Protein AF-A0A518EY88-F1 (afdb_monomer)

Organism: NCBI:txid2528018

InterPro domains:
  IPR005545 YCII-related [PF03795] (105-172)
  IPR011008 Dimeric alpha-beta barrel [SSF54909] (107-178)

Sequence (286 aa):
MTEVTQGPRFSGDVCRRGRWLAPPANADFLISDDPIDTPMFKPTLFQALPMSLGLGLLSVACSSTSSTVNTSAPVSAYDMAVQSGEAYTLTVLRAGDSMSLPKGAELSELTHAHQNFLESMFDESFLLTSGPLVAPRSETNLRGLFFMDAADPSAAQARTCEDPATKSGIFQMESMPFATRFDLRALPPIERGFRMQRGSDDVVARPYVIAMIPTSVAANVIFEQLGETAIFYGDVLGGSFKDQSICVLDCTTIGDAQAALAGVTSMVEEFTFHPWVSTTSVAELN

Foldseek 3Di:
DDDDDDDDDDPPDPDDDDPDDADPPDPCQQPPPPDDPDPDDDDDDDDDDDDDDDDDDDDDDDDDPDDPDPPDDPQDPLNVLVVVVQKWKKKWKFFFPPPDDDDDPVNVVLSVQQVVLQVVCLVVLQWLKKWFWGPPAPDPGTTMMTIGSDSDQVVVVVSVCVRSCNVSRRMDMGMFMKGWPFPSSQRSVLQVVVCVVVVHPDFRKDKKKKKKAFADPVVVVLLVVLPLQFLTKTATCDDPQHRMIITIGPDRDPVRVLVSSVVRDPVSVRIDMTIIMIGPSSSVSD

Radius of gyration: 24.02 Å; Cα contacts (8 Å, |Δi|>4): 428; chains: 1; bounding box: 72×55×77 Å

pLDDT: mean 80.03, std 23.86, range [25.73, 98.31]

Secondary structure (DSSP, 8-state):
-----PPP-----S-----PPPPP--GGGGG---------PPPP-PPPPP---------------------PPPPPHHHHHHHHT-EEEEEEEEE---SS---THHHHHHHHHHHHHHHHHHHTTSEEEEEEBPSS-SSTTEEEEEEES-SSHHHHHHHHTT-HHHHTTSEEEEEEEEE-SS-GGGHHHHHHHHHHHHTS----EEEEEEEEEE--HHHHHHHHHTGGGEEEEEEE-SGGGTTEEEEEES-SSHHHHHHHHHTT-S-GGG-EEEEEEEEGGGGGG-

Structure (mmCIF, N/CA/C/O backbone):
data_AF-A0A518EY88-F1
#
_entry.id   AF-A0A518EY88-F1
#
loop_
_atom_site.group_PDB
_atom_site.id
_atom_site.type_symbol
_atom_site.label_atom_id
_atom_site.label_alt_id
_atom_site.label_comp_id
_atom_site.label_asym_id
_atom_site.label_entity_id
_atom_site.label_seq_id
_atom_site.pdbx_PDB_ins_code
_atom_site.Cartn_x
_atom_site.Cartn_y
_atom_site.Cartn_z
_atom_site.occupancy
_atom_site.B_iso_or_equiv
_atom_site.auth_seq_id
_atom_site.auth_comp_id
_atom_site.auth_asym_id
_atom_site.auth_atom_id
_atom_site.pdbx_PDB_model_num
ATOM 1 N N . MET A 1 1 ? -47.776 -25.984 -17.715 1.00 48.81 1 MET A N 1
ATOM 2 C CA . MET A 1 1 ? -47.775 -25.372 -16.373 1.00 48.81 1 MET A CA 1
ATOM 3 C C . MET A 1 1 ? -46.429 -25.678 -15.754 1.00 48.81 1 MET A C 1
ATOM 5 O O . MET A 1 1 ? -46.239 -26.770 -15.240 1.00 48.81 1 MET A O 1
ATOM 9 N N . THR A 1 2 ? -45.486 -24.756 -15.904 1.00 39.19 2 THR A N 1
ATOM 10 C CA . THR A 1 2 ? -44.187 -24.797 -15.230 1.00 39.19 2 THR A CA 1
ATOM 11 C C . THR A 1 2 ? -43.787 -23.345 -15.036 1.00 39.19 2 THR A C 1
ATOM 13 O O . THR A 1 2 ? -43.597 -22.606 -16.000 1.00 39.19 2 THR A O 1
ATOM 16 N N . GLU A 1 3 ? -43.833 -22.929 -13.781 1.00 43.03 3 GLU A N 1
ATOM 17 C CA . GLU A 1 3 ? -43.660 -21.564 -13.308 1.00 43.03 3 GLU A CA 1
ATOM 18 C C . GLU A 1 3 ? -42.160 -21.327 -13.105 1.00 43.03 3 GLU A C 1
ATOM 20 O O . GLU A 1 3 ? -41.512 -22.049 -12.350 1.00 43.03 3 GLU A O 1
ATOM 25 N N . VAL A 1 4 ? -41.588 -20.376 -13.847 1.00 44.78 4 VAL A N 1
ATOM 26 C CA . VAL A 1 4 ? -40.188 -19.959 -13.700 1.00 44.78 4 VAL A CA 1
ATOM 27 C C . VAL A 1 4 ? -40.177 -18.729 -12.803 1.00 44.78 4 VAL A C 1
ATOM 29 O O . VAL A 1 4 ? -40.606 -17.647 -13.204 1.00 44.78 4 VAL A O 1
ATOM 32 N N . THR A 1 5 ? -39.703 -18.910 -11.577 1.00 42.84 5 THR A N 1
ATOM 33 C CA . THR A 1 5 ? -39.482 -17.861 -10.583 1.00 42.84 5 THR A CA 1
ATOM 34 C C . THR A 1 5 ? -38.354 -16.932 -11.038 1.00 42.84 5 THR A C 1
ATOM 36 O O . THR A 1 5 ? -37.199 -17.335 -11.162 1.00 42.84 5 THR A O 1
ATOM 39 N N . GLN A 1 6 ? -38.691 -15.666 -11.298 1.00 38.91 6 GLN A N 1
ATOM 40 C CA . GLN A 1 6 ? -37.717 -14.595 -11.508 1.00 38.91 6 GLN A CA 1
ATOM 41 C C . GLN A 1 6 ? -37.142 -14.161 -10.153 1.00 38.91 6 GLN A C 1
ATOM 43 O O . GLN A 1 6 ? -37.881 -13.716 -9.276 1.00 38.91 6 GLN A O 1
ATOM 48 N N . GLY A 1 7 ? -35.826 -14.308 -9.991 1.00 36.44 7 GLY A N 1
ATOM 49 C CA . GLY A 1 7 ? -35.071 -13.780 -8.853 1.00 36.44 7 GLY A CA 1
ATOM 50 C C . GLY A 1 7 ? -34.946 -12.247 -8.875 1.00 36.44 7 GLY A C 1
ATOM 51 O O . GLY A 1 7 ? -35.269 -11.608 -9.884 1.00 36.44 7 GLY A O 1
ATOM 52 N N . PRO A 1 8 ? -34.498 -11.641 -7.761 1.00 33.44 8 PRO A N 1
ATOM 53 C CA . PRO A 1 8 ? -34.541 -10.198 -7.564 1.00 33.44 8 PRO A CA 1
ATOM 54 C C . PRO A 1 8 ? -33.575 -9.464 -8.499 1.00 33.44 8 PRO A C 1
ATOM 56 O O . PRO A 1 8 ? -32.403 -9.815 -8.630 1.00 33.44 8 PRO A O 1
ATOM 59 N N . ARG A 1 9 ? -34.085 -8.407 -9.139 1.00 32.34 9 ARG A N 1
ATOM 60 C CA . ARG A 1 9 ? -33.290 -7.437 -9.894 1.00 32.34 9 ARG A CA 1
ATOM 61 C C . ARG A 1 9 ? -32.595 -6.504 -8.905 1.00 32.34 9 ARG A C 1
ATOM 63 O O . ARG A 1 9 ? -33.264 -5.700 -8.260 1.00 32.34 9 ARG A O 1
ATOM 70 N N . PHE A 1 10 ? -31.272 -6.588 -8.816 1.00 28.00 10 PHE A N 1
ATOM 71 C CA . PHE A 1 10 ? -30.464 -5.549 -8.185 1.00 28.00 10 PHE A CA 1
ATOM 72 C C . PHE A 1 10 ? -30.469 -4.304 -9.081 1.00 28.00 10 PHE A C 1
ATOM 74 O O . PHE A 1 10 ? -30.013 -4.337 -10.223 1.00 28.00 10 PHE A O 1
ATOM 81 N N . SER A 1 11 ? -31.045 -3.218 -8.569 1.00 30.98 11 SER A N 1
ATOM 82 C CA . SER A 1 11 ? -31.040 -1.895 -9.192 1.00 30.98 11 SER A CA 1
ATOM 83 C C . SER A 1 11 ? -29.785 -1.145 -8.743 1.00 30.98 11 SER A C 1
ATOM 85 O O . SER A 1 11 ? -29.837 -0.363 -7.798 1.00 30.98 11 SER A O 1
ATOM 87 N N . GLY A 1 12 ? -28.651 -1.420 -9.387 1.00 30.92 12 GLY A N 1
ATOM 88 C CA . GLY A 1 12 ? -27.412 -0.659 -9.205 1.00 30.92 12 GLY A CA 1
ATOM 89 C C . GLY A 1 12 ? -27.415 0.582 -10.092 1.00 30.92 12 GLY A C 1
ATOM 90 O O . GLY A 1 12 ? -26.991 0.511 -11.241 1.00 30.92 12 GLY A O 1
ATOM 91 N N . ASP A 1 13 ? -27.916 1.700 -9.567 1.00 32.41 13 ASP A N 1
ATOM 92 C CA . ASP A 1 13 ? -27.999 2.980 -10.282 1.00 32.41 13 ASP A CA 1
ATOM 93 C C . ASP A 1 13 ? -27.582 4.154 -9.373 1.00 32.41 13 ASP A C 1
ATOM 95 O O . ASP A 1 13 ? -28.317 5.118 -9.211 1.00 32.41 13 ASP A O 1
ATOM 99 N N . VAL A 1 14 ? -26.389 4.096 -8.763 1.00 32.38 14 VAL A N 1
ATOM 100 C CA . VAL A 1 14 ? -25.721 5.282 -8.178 1.00 32.38 14 VAL A CA 1
ATOM 101 C C . VAL A 1 14 ? -24.196 5.139 -8.274 1.00 32.38 14 VAL A C 1
ATOM 103 O O . VAL A 1 14 ? -23.530 4.922 -7.279 1.00 32.38 14 VAL A O 1
ATOM 106 N N . CYS A 1 15 ? -23.635 5.201 -9.484 1.00 30.86 15 CYS A N 1
ATOM 107 C CA . CYS A 1 15 ? -22.294 5.757 -9.748 1.00 30.86 15 CYS A CA 1
ATOM 108 C C . CYS A 1 15 ? -21.973 5.600 -11.236 1.00 30.86 15 CYS A C 1
ATOM 110 O O . CYS A 1 15 ? -21.529 4.551 -11.701 1.00 30.86 15 CYS A O 1
ATOM 112 N N . ARG A 1 16 ? -22.227 6.640 -12.037 1.00 33.81 16 ARG A N 1
ATOM 113 C CA . ARG A 1 16 ? -21.822 6.645 -13.445 1.00 33.81 16 ARG A CA 1
ATOM 114 C C . ARG A 1 16 ? -21.247 7.994 -13.864 1.00 33.81 16 ARG A C 1
ATOM 116 O O . ARG A 1 16 ? -21.958 8.991 -13.904 1.00 33.81 16 ARG A O 1
ATOM 123 N N . ARG A 1 17 ? -20.014 7.890 -14.380 1.00 31.19 17 ARG A N 1
ATOM 124 C CA . ARG A 1 17 ? -19.348 8.728 -15.399 1.00 31.19 17 ARG A CA 1
ATOM 125 C C . ARG A 1 17 ? -18.526 9.924 -14.908 1.00 31.19 17 ARG A C 1
ATOM 127 O O . ARG A 1 17 ? -18.748 11.050 -15.339 1.00 31.19 17 ARG A O 1
ATOM 134 N N . GLY A 1 18 ? -17.448 9.630 -14.184 1.00 25.92 18 GLY A N 1
ATOM 135 C CA . GLY A 1 18 ? -16.171 10.298 -14.448 1.00 25.92 18 GLY A CA 1
ATOM 136 C C . GLY A 1 18 ? -15.536 9.680 -15.699 1.00 25.92 18 GLY A C 1
ATOM 137 O O . GLY A 1 18 ? -15.443 8.460 -15.814 1.00 25.92 18 GLY A O 1
ATOM 138 N N . ARG A 1 19 ? -15.178 10.497 -16.690 1.00 25.81 19 ARG A N 1
ATOM 139 C CA . ARG A 1 19 ? -14.432 10.054 -17.874 1.00 25.81 19 ARG A CA 1
ATOM 140 C C . ARG A 1 19 ? -12.976 9.870 -17.436 1.00 25.81 19 ARG A C 1
ATOM 142 O O . ARG A 1 19 ? -12.282 10.859 -17.243 1.00 25.81 19 ARG A O 1
ATOM 149 N N . TRP A 1 20 ? -12.555 8.625 -17.238 1.00 32.78 20 TRP A N 1
ATOM 150 C CA . TRP A 1 20 ? -11.191 8.283 -16.839 1.00 32.78 20 TRP A CA 1
ATOM 151 C C . TRP A 1 20 ? -10.204 8.676 -17.943 1.00 32.78 20 TRP A C 1
ATOM 153 O O . TRP A 1 20 ? -10.313 8.210 -19.079 1.00 32.78 20 TRP A O 1
ATOM 163 N N . LEU A 1 21 ? -9.269 9.567 -17.618 1.00 26.11 21 LEU A N 1
ATOM 164 C CA . LEU A 1 21 ? -8.059 9.752 -18.409 1.00 26.11 21 LEU A CA 1
ATOM 165 C C . LEU A 1 21 ? -7.129 8.599 -18.042 1.00 26.11 21 LEU A C 1
ATOM 167 O O . LEU A 1 21 ? -6.860 8.387 -16.861 1.00 26.11 21 LEU A O 1
ATOM 171 N N . ALA A 1 22 ? -6.681 7.839 -19.041 1.00 27.08 22 ALA A N 1
ATOM 172 C CA . ALA A 1 22 ? -5.632 6.853 -18.830 1.00 27.08 22 ALA A CA 1
ATOM 173 C C . ALA A 1 22 ? -4.419 7.568 -18.203 1.00 27.08 22 ALA A C 1
ATOM 175 O O . ALA A 1 22 ? -4.050 8.643 -18.695 1.00 27.08 22 ALA A O 1
ATOM 176 N N . PRO A 1 23 ? -3.816 7.033 -17.128 1.00 34.44 23 PRO A N 1
ATOM 177 C CA . PRO A 1 23 ? -2.557 7.572 -16.640 1.00 34.44 23 PRO A CA 1
ATOM 178 C C . PRO A 1 23 ? -1.517 7.502 -17.773 1.00 34.44 23 PRO A C 1
ATOM 180 O O . PRO A 1 23 ? -1.557 6.571 -18.583 1.00 34.44 23 PRO A O 1
ATOM 183 N N . PRO A 1 24 ? -0.620 8.495 -17.893 1.00 32.66 24 PRO A N 1
ATOM 184 C CA . PRO A 1 24 ? 0.422 8.465 -18.912 1.00 32.66 24 PRO A CA 1
ATOM 185 C C . PRO A 1 24 ? 1.276 7.205 -18.729 1.00 32.66 24 PRO A C 1
ATOM 187 O O . PRO A 1 24 ? 1.684 6.885 -17.616 1.00 32.66 24 PRO A O 1
ATOM 190 N N . ALA A 1 25 ? 1.542 6.497 -19.826 1.00 36.22 25 ALA A N 1
ATOM 191 C CA . ALA A 1 25 ? 2.231 5.204 -19.871 1.00 36.22 25 ALA A CA 1
ATOM 192 C C . ALA A 1 25 ? 3.746 5.275 -19.561 1.00 36.22 25 ALA A C 1
ATOM 194 O O . ALA A 1 25 ? 4.521 4.459 -20.052 1.00 36.22 25 ALA A O 1
ATOM 195 N N . ASN A 1 26 ? 4.194 6.260 -18.778 1.00 37.88 26 ASN A N 1
ATOM 196 C CA . ASN A 1 26 ? 5.606 6.593 -18.646 1.00 37.88 26 ASN A CA 1
ATOM 197 C C . ASN A 1 26 ? 6.112 6.279 -17.231 1.00 37.88 26 ASN A C 1
ATOM 199 O O . ASN A 1 26 ? 5.561 6.750 -16.236 1.00 37.88 26 ASN A O 1
ATOM 203 N N . ALA A 1 27 ? 7.221 5.542 -17.171 1.00 39.53 27 ALA A N 1
ATOM 204 C CA . ALA A 1 27 ? 8.009 5.198 -15.984 1.00 39.53 27 ALA A CA 1
ATOM 205 C C . ALA A 1 27 ? 8.530 6.399 -15.157 1.00 39.53 27 ALA A C 1
ATOM 207 O O . ALA A 1 27 ? 9.086 6.202 -14.076 1.00 39.53 27 ALA A O 1
ATOM 208 N N . ASP A 1 28 ? 8.319 7.635 -15.620 1.00 44.44 28 ASP A N 1
ATOM 209 C CA . ASP A 1 28 ? 8.766 8.877 -14.969 1.00 44.44 28 ASP A CA 1
ATOM 210 C C . ASP A 1 28 ? 8.173 9.074 -13.562 1.00 44.44 28 ASP A C 1
ATOM 212 O O . ASP A 1 28 ? 8.666 9.880 -12.774 1.00 44.44 28 ASP A O 1
ATOM 216 N N . PHE A 1 29 ? 7.133 8.314 -13.207 1.00 50.59 29 PHE A N 1
ATOM 217 C CA . PHE A 1 29 ? 6.450 8.450 -11.926 1.00 50.59 29 PHE A CA 1
ATOM 218 C C . PHE A 1 29 ? 7.308 8.034 -10.717 1.00 50.59 29 PHE A C 1
ATOM 220 O O . PHE A 1 29 ? 7.189 8.607 -9.633 1.00 50.59 29 PHE A O 1
ATOM 227 N N . LEU A 1 30 ? 8.199 7.052 -10.885 1.00 52.25 30 LE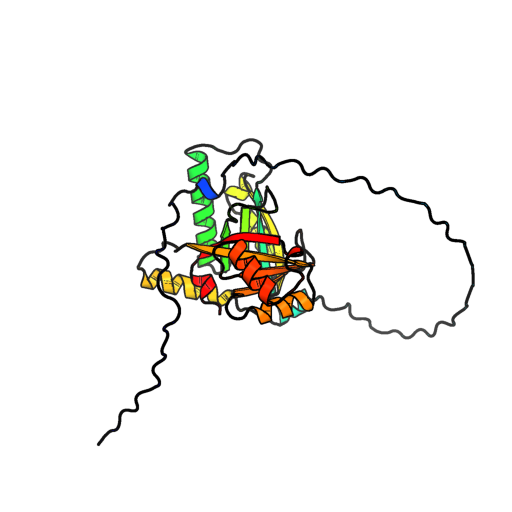U A N 1
ATOM 228 C CA . LEU A 1 30 ? 8.992 6.519 -9.770 1.00 52.25 30 LEU A CA 1
ATOM 229 C C . LEU A 1 30 ? 10.162 7.436 -9.375 1.00 52.25 30 LEU A C 1
ATOM 231 O O . LEU A 1 30 ? 10.651 7.358 -8.246 1.00 52.25 30 LEU A O 1
ATOM 235 N N . ILE A 1 31 ? 10.603 8.311 -10.286 1.00 52.84 31 ILE A N 1
ATOM 236 C CA . ILE A 1 31 ? 11.840 9.100 -10.166 1.00 52.84 31 ILE A CA 1
ATOM 237 C C . ILE A 1 31 ? 11.600 10.528 -10.688 1.00 52.84 31 ILE A C 1
ATOM 239 O O . ILE A 1 31 ? 12.405 11.090 -11.423 1.00 52.84 31 ILE A O 1
ATOM 243 N N . SER A 1 32 ? 10.459 11.130 -10.341 1.00 49.00 32 SER A N 1
ATOM 244 C CA . SER A 1 32 ? 10.283 12.572 -10.537 1.00 49.00 32 SER A CA 1
ATOM 245 C C . SER A 1 32 ? 11.054 13.329 -9.448 1.00 49.00 32 SER A C 1
ATOM 247 O O . SER A 1 32 ? 10.686 13.279 -8.267 1.00 49.00 32 SER A O 1
ATOM 249 N N . ASP A 1 33 ? 12.122 14.021 -9.856 1.00 46.81 33 ASP A N 1
ATOM 250 C CA . ASP A 1 33 ? 12.875 15.011 -9.073 1.00 46.81 33 ASP A CA 1
ATOM 251 C C . ASP A 1 33 ? 12.138 16.365 -9.056 1.00 46.81 33 ASP A C 1
ATOM 253 O O . ASP A 1 33 ? 12.729 17.394 -9.382 1.00 46.81 33 ASP A O 1
ATOM 257 N N . ASP A 1 34 ? 10.841 16.407 -8.735 1.00 45.44 34 ASP A N 1
ATOM 258 C CA . ASP A 1 34 ? 10.146 17.697 -8.656 1.00 45.44 34 ASP A CA 1
ATOM 259 C C . ASP A 1 34 ? 10.788 18.568 -7.554 1.00 45.44 34 ASP A C 1
ATOM 261 O O . ASP A 1 34 ? 10.739 18.200 -6.371 1.00 45.44 34 ASP A O 1
ATOM 265 N N . PRO A 1 35 ? 11.395 19.726 -7.892 1.00 37.47 35 PRO A N 1
ATOM 266 C CA . PRO A 1 35 ? 11.929 20.639 -6.897 1.00 37.47 35 PRO A CA 1
ATOM 267 C C . PRO A 1 35 ? 10.751 21.331 -6.207 1.00 37.47 35 PRO A C 1
ATOM 269 O O . PRO A 1 35 ? 10.073 22.179 -6.786 1.00 37.47 35 PRO A O 1
ATOM 272 N N . ILE A 1 36 ? 10.481 20.952 -4.961 1.00 38.34 36 ILE A N 1
ATOM 273 C CA . ILE A 1 36 ? 9.415 21.563 -4.168 1.00 38.34 36 ILE A CA 1
ATOM 274 C C . ILE A 1 36 ? 9.914 22.900 -3.602 1.00 38.34 36 ILE A C 1
ATOM 276 O O . ILE A 1 36 ? 10.649 22.945 -2.615 1.00 38.34 36 ILE A O 1
ATOM 280 N N . ASP A 1 37 ? 9.462 23.997 -4.207 1.00 30.66 37 ASP A N 1
ATOM 281 C CA . ASP A 1 37 ? 9.441 25.329 -3.597 1.00 30.66 37 ASP A CA 1
ATOM 282 C C . ASP A 1 37 ? 8.336 25.360 -2.519 1.00 30.66 37 ASP A C 1
ATOM 284 O O . ASP A 1 37 ? 7.186 25.718 -2.775 1.00 30.66 37 ASP A O 1
ATOM 288 N N . THR A 1 38 ? 8.657 24.943 -1.290 1.00 31.28 38 THR A N 1
ATOM 289 C CA . THR A 1 38 ? 7.768 25.136 -0.126 1.00 31.28 38 THR A CA 1
ATOM 290 C C . THR A 1 38 ? 8.182 26.360 0.692 1.00 31.28 38 THR A C 1
ATOM 292 O O . THR A 1 38 ? 9.347 26.460 1.090 1.00 31.28 38 THR A O 1
ATOM 295 N N . PRO A 1 39 ? 7.252 27.281 1.019 1.00 27.59 39 PRO A N 1
ATOM 296 C CA . PRO A 1 39 ? 7.539 28.410 1.891 1.00 27.59 39 PRO A CA 1
ATOM 297 C C . PRO A 1 39 ? 7.836 27.936 3.320 1.00 27.59 39 PRO A C 1
ATOM 299 O O . PRO A 1 39 ? 7.036 27.281 3.984 1.00 27.59 39 PRO A O 1
ATOM 302 N N . MET A 1 40 ? 9.024 28.314 3.777 1.00 29.38 40 MET A N 1
ATOM 303 C CA . MET A 1 40 ? 9.617 28.062 5.086 1.00 29.38 40 MET A CA 1
ATOM 304 C C . MET A 1 40 ? 8.720 28.577 6.232 1.00 29.38 40 MET A C 1
ATOM 306 O O . MET A 1 40 ? 8.691 29.774 6.527 1.00 29.38 40 MET A O 1
ATOM 310 N N . PHE A 1 41 ? 8.003 27.674 6.904 1.00 27.00 41 PHE A N 1
ATOM 311 C CA . PHE A 1 41 ? 7.317 27.959 8.167 1.00 27.00 41 PHE A CA 1
ATOM 312 C C . PHE A 1 41 ? 8.356 28.043 9.298 1.00 27.00 41 PHE A C 1
ATOM 314 O O . PHE A 1 41 ? 9.073 27.084 9.578 1.00 27.00 41 PHE A O 1
ATOM 321 N N . LYS A 1 42 ? 8.471 29.213 9.937 1.00 25.73 42 LYS A N 1
ATOM 322 C CA . LYS A 1 42 ? 9.357 29.437 11.091 1.00 25.73 42 LYS A CA 1
ATOM 323 C C . LYS A 1 42 ? 8.697 28.906 12.371 1.00 25.73 42 LYS A C 1
ATOM 325 O O . LYS A 1 42 ? 7.590 29.351 12.672 1.00 25.73 42 LYS A O 1
ATOM 330 N N . PRO A 1 43 ? 9.355 28.044 13.164 1.00 28.69 43 PRO A N 1
ATOM 331 C CA . PRO A 1 43 ? 8.842 27.657 14.470 1.00 28.69 43 PRO A CA 1
ATOM 332 C C . PRO A 1 43 ? 9.094 28.761 15.506 1.00 28.69 43 PRO A C 1
ATOM 334 O O . PRO A 1 43 ? 10.207 29.271 15.662 1.00 28.69 43 PRO A O 1
ATOM 337 N N . THR A 1 44 ? 8.031 29.129 16.216 1.00 30.12 44 THR A N 1
ATOM 338 C CA . THR A 1 44 ? 8.045 30.074 17.334 1.00 30.12 44 THR A CA 1
ATOM 339 C C . THR A 1 44 ? 8.652 29.408 18.571 1.00 30.12 44 THR A C 1
ATOM 341 O O . THR A 1 44 ? 8.237 28.328 18.986 1.00 30.12 44 THR A O 1
ATOM 344 N N . LEU A 1 45 ? 9.646 30.074 19.155 1.00 31.09 45 LEU A N 1
ATOM 345 C CA . LEU A 1 45 ? 10.411 29.661 20.330 1.00 31.09 45 LEU A CA 1
ATOM 346 C C . LEU A 1 45 ? 9.519 29.670 21.593 1.00 31.09 45 LEU A C 1
ATOM 348 O O . LEU A 1 45 ? 9.109 30.742 22.037 1.00 31.09 45 LEU A O 1
ATOM 352 N N . PHE A 1 46 ? 9.237 28.511 22.195 1.00 31.73 46 PHE A N 1
ATOM 353 C CA . PHE A 1 46 ? 8.625 28.432 23.530 1.00 31.73 46 PHE A CA 1
ATOM 354 C C . PHE A 1 46 ? 9.714 28.370 24.612 1.00 31.73 46 PHE A C 1
ATOM 356 O O . PHE A 1 46 ? 10.607 27.526 24.575 1.00 31.73 46 PHE A O 1
ATOM 363 N N . GLN A 1 47 ? 9.643 29.298 25.567 1.00 33.84 47 GLN A N 1
ATOM 364 C CA . GLN A 1 47 ? 10.512 29.377 26.742 1.00 33.84 47 GLN A CA 1
ATOM 365 C C . GLN A 1 47 ? 10.128 28.312 27.780 1.00 33.84 47 GLN A C 1
ATOM 367 O O . GLN A 1 47 ? 8.957 28.172 28.126 1.00 33.84 47 GLN A O 1
ATOM 372 N N . ALA A 1 48 ? 11.128 27.609 28.316 1.00 31.83 48 ALA A N 1
ATOM 373 C CA . ALA A 1 48 ? 10.987 26.685 29.438 1.00 31.83 48 ALA A CA 1
ATOM 374 C C . ALA A 1 48 ? 11.303 27.388 30.774 1.00 31.83 48 ALA A C 1
ATOM 376 O O . ALA A 1 48 ? 12.317 28.076 30.895 1.00 31.83 48 ALA A O 1
ATOM 377 N N . LEU A 1 49 ? 10.449 27.181 31.781 1.00 36.97 49 LEU A N 1
ATOM 378 C CA . LEU A 1 49 ? 10.678 27.533 33.189 1.00 36.97 49 LEU A CA 1
ATOM 379 C C . LEU A 1 49 ? 11.059 26.270 33.990 1.00 36.97 49 LEU A C 1
ATOM 381 O O . LEU A 1 49 ? 10.528 25.197 33.698 1.00 36.97 49 LEU A O 1
ATOM 385 N N . PRO A 1 50 ? 11.926 26.371 35.018 1.00 45.97 50 PRO A N 1
ATOM 386 C CA . PRO A 1 50 ? 12.300 25.240 35.862 1.00 45.97 50 PRO A CA 1
ATOM 387 C C . PRO A 1 50 ? 11.317 25.063 37.030 1.00 45.97 50 PRO A C 1
ATOM 389 O O . PRO A 1 50 ? 11.016 26.017 37.748 1.00 45.97 50 PRO A O 1
ATOM 392 N N . MET A 1 51 ? 10.858 23.830 37.264 1.00 44.75 51 MET A N 1
ATOM 393 C CA . MET A 1 51 ? 10.123 23.448 38.474 1.00 44.75 51 MET A CA 1
ATOM 394 C C . MET A 1 51 ? 10.952 22.453 39.292 1.00 44.75 51 MET A C 1
ATOM 396 O O . MET A 1 51 ? 11.246 21.345 38.851 1.00 44.75 51 MET A O 1
ATOM 400 N N . SER A 1 52 ? 11.338 22.884 40.491 1.00 47.53 52 SER A N 1
ATOM 401 C CA . SER A 1 52 ? 11.998 22.085 41.522 1.00 47.53 52 SER A CA 1
ATOM 402 C C . SER A 1 52 ? 11.007 21.113 42.169 1.00 47.53 52 SER A C 1
ATOM 404 O O . SER A 1 52 ? 9.931 21.540 42.588 1.00 47.53 52 SER A O 1
ATOM 406 N N . LEU A 1 53 ? 11.385 19.841 42.341 1.00 48.00 53 LEU A N 1
ATOM 407 C CA . LEU A 1 53 ? 10.651 18.885 43.179 1.00 48.00 53 LEU A CA 1
ATOM 408 C C . LEU A 1 53 ? 11.552 18.313 44.279 1.00 48.00 53 LEU A C 1
ATOM 410 O O . LEU A 1 53 ? 12.664 17.853 44.025 1.00 48.00 53 LEU A O 1
ATOM 414 N N . GLY A 1 54 ? 11.044 18.387 45.509 1.00 43.91 54 GLY A N 1
ATOM 415 C CA . GLY A 1 54 ? 11.701 17.949 46.734 1.00 43.91 54 GLY A CA 1
ATOM 416 C C . GLY A 1 54 ? 11.660 16.436 46.948 1.00 43.91 54 GLY A C 1
ATOM 417 O O . GLY A 1 54 ? 10.700 15.754 46.595 1.00 43.91 54 GLY A O 1
ATOM 418 N N . LEU A 1 55 ? 12.728 15.944 47.574 1.00 47.78 55 LEU A N 1
ATOM 419 C CA . LEU A 1 55 ? 12.929 14.571 48.028 1.00 47.78 55 LEU A CA 1
ATOM 420 C C . LEU A 1 55 ? 12.142 14.313 49.326 1.00 47.78 55 LEU A C 1
ATOM 422 O O . LEU A 1 55 ? 12.379 14.980 50.333 1.00 47.78 55 LEU A O 1
ATOM 426 N N . GLY A 1 56 ? 11.267 13.307 49.324 1.00 51.47 56 GLY A N 1
ATOM 427 C CA . GLY A 1 56 ? 10.635 12.751 50.522 1.00 51.47 56 GLY A CA 1
ATOM 428 C C . GLY A 1 56 ? 10.793 11.232 50.540 1.00 51.47 56 GLY A C 1
ATOM 429 O O . GLY A 1 56 ? 10.168 10.537 49.745 1.00 51.47 56 GLY A O 1
ATOM 430 N N . LEU A 1 57 ? 11.654 10.726 51.425 1.00 51.56 57 LEU A N 1
ATOM 431 C CA . LEU A 1 57 ? 11.898 9.299 51.657 1.00 51.56 57 LEU A CA 1
ATOM 432 C C . LEU A 1 57 ? 10.886 8.747 52.672 1.00 51.56 57 LEU A C 1
ATOM 434 O O . LEU A 1 57 ? 10.855 9.198 53.815 1.00 51.56 57 LEU A O 1
ATOM 438 N N . LEU A 1 58 ? 10.115 7.732 52.279 1.00 48.25 58 LEU A N 1
ATOM 439 C CA . LEU A 1 58 ? 9.306 6.894 53.170 1.00 48.25 58 LEU A CA 1
ATOM 440 C C . LEU A 1 58 ? 9.561 5.422 52.819 1.00 48.25 58 LEU A C 1
ATOM 442 O O . LEU A 1 58 ? 9.158 4.944 51.762 1.00 48.25 58 LEU A O 1
ATOM 446 N N . SER A 1 59 ? 10.257 4.715 53.711 1.00 47.88 59 SER A N 1
ATOM 447 C CA . SER A 1 59 ? 10.505 3.274 53.613 1.00 47.88 59 SER A CA 1
ATOM 448 C C . SER A 1 59 ? 9.318 2.495 54.175 1.00 47.88 59 SER A C 1
ATOM 450 O O . SER A 1 59 ? 9.065 2.535 55.378 1.00 47.88 59 SER A O 1
ATOM 452 N N . VAL A 1 60 ? 8.622 1.746 53.318 1.00 64.75 60 VAL A N 1
ATOM 453 C CA . VAL A 1 60 ? 7.604 0.761 53.710 1.00 64.75 60 VAL A CA 1
ATOM 454 C C . VAL A 1 60 ? 8.175 -0.635 53.474 1.00 64.75 60 VAL A C 1
ATOM 456 O O . VAL A 1 60 ? 8.535 -0.989 52.354 1.00 64.75 60 VAL A O 1
ATOM 459 N N . ALA A 1 61 ? 8.282 -1.426 54.541 1.00 52.84 61 ALA A N 1
ATOM 460 C CA . ALA A 1 61 ? 8.683 -2.825 54.477 1.00 52.84 61 ALA A CA 1
ATOM 461 C C . ALA A 1 61 ? 7.452 -3.702 54.191 1.00 52.84 61 ALA A C 1
ATOM 463 O O . ALA A 1 61 ? 6.608 -3.896 55.066 1.00 52.84 61 ALA A O 1
ATOM 464 N N . CYS A 1 62 ? 7.349 -4.236 52.972 1.00 49.78 62 CYS A N 1
ATOM 465 C CA . CYS A 1 62 ? 6.355 -5.248 52.613 1.00 49.78 62 CYS A CA 1
ATOM 466 C C . CYS A 1 62 ? 6.960 -6.653 52.722 1.00 49.78 62 CYS A C 1
ATOM 468 O O . CYS A 1 62 ? 8.040 -6.923 52.204 1.00 49.78 62 CYS A O 1
ATOM 470 N N . SER A 1 63 ? 6.241 -7.544 53.408 1.00 51.78 63 SER A N 1
ATOM 471 C CA . SER A 1 63 ? 6.566 -8.968 53.530 1.00 51.78 63 SER A CA 1
ATOM 472 C C . SER A 1 63 ? 6.240 -9.702 52.226 1.00 51.78 63 SER A C 1
ATOM 474 O O . SER A 1 63 ? 5.106 -9.655 51.752 1.00 51.78 63 SER A O 1
ATOM 476 N N . SER A 1 64 ? 7.234 -10.376 51.649 1.00 56.72 64 SER A N 1
ATOM 477 C CA . SER A 1 64 ? 7.133 -11.038 50.345 1.00 56.72 64 SER A CA 1
ATOM 478 C C . SER A 1 64 ? 6.598 -12.465 50.478 1.00 56.72 64 SER A C 1
ATOM 480 O O . SER A 1 64 ? 7.344 -13.404 50.755 1.00 56.72 64 SER A O 1
ATOM 482 N N . THR A 1 65 ? 5.304 -12.648 50.227 1.00 57.78 65 THR A N 1
ATOM 483 C CA . THR A 1 65 ? 4.720 -13.975 49.989 1.00 57.78 65 THR A CA 1
ATOM 484 C C . THR A 1 65 ? 5.010 -14.359 48.537 1.00 57.78 65 THR A C 1
ATOM 486 O O . THR A 1 65 ? 4.420 -13.803 47.614 1.00 57.78 65 THR A O 1
ATOM 489 N N . SER A 1 66 ? 5.967 -15.264 48.320 1.00 55.72 66 SER A N 1
ATOM 490 C CA . SER A 1 66 ? 6.396 -15.677 46.977 1.00 55.72 66 SER A CA 1
ATOM 491 C C . SER A 1 66 ? 5.384 -16.649 46.373 1.00 55.72 66 SER A C 1
ATOM 493 O O . SER A 1 66 ? 5.438 -17.849 46.625 1.00 55.72 66 SER A O 1
ATOM 495 N N . SER A 1 67 ? 4.445 -16.121 45.592 1.00 60.91 67 SER A N 1
ATOM 496 C CA . SER A 1 67 ? 3.601 -16.924 44.706 1.00 60.91 67 SER A CA 1
ATOM 497 C C . SER A 1 67 ? 4.306 -17.022 43.358 1.00 60.91 67 SER A C 1
ATOM 499 O O . SER A 1 67 ? 4.444 -16.021 42.658 1.00 60.91 67 SER A O 1
ATOM 501 N N . THR A 1 68 ? 4.784 -18.211 43.000 1.00 55.16 68 THR A N 1
ATOM 502 C CA . THR A 1 68 ? 5.310 -18.517 41.665 1.00 55.16 68 THR A CA 1
ATOM 503 C C . THR A 1 68 ? 4.144 -18.551 40.679 1.00 55.16 68 THR A C 1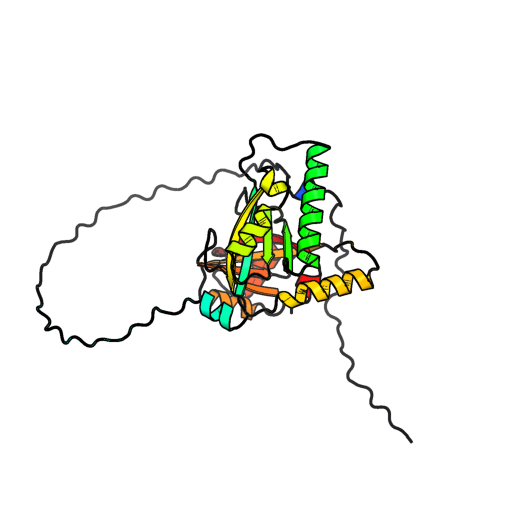
ATOM 505 O O . THR A 1 68 ? 3.567 -19.596 40.392 1.00 55.16 68 THR A O 1
ATOM 508 N N . VAL A 1 69 ? 3.752 -17.376 40.191 1.00 63.75 69 VAL A N 1
ATOM 509 C CA . VAL A 1 69 ? 2.888 -17.258 39.018 1.00 63.75 69 VAL A CA 1
ATOM 510 C C . VAL A 1 69 ? 3.753 -17.615 37.815 1.00 63.75 69 VAL A C 1
ATOM 512 O O . VAL A 1 69 ? 4.745 -16.942 37.537 1.00 63.75 69 VAL A O 1
ATOM 515 N N . ASN A 1 70 ? 3.408 -18.705 37.130 1.00 55.44 70 ASN A N 1
ATOM 516 C CA . ASN A 1 70 ? 3.956 -19.019 35.815 1.00 55.44 70 ASN A CA 1
ATOM 517 C C . ASN A 1 70 ? 3.441 -17.959 34.836 1.00 55.44 70 ASN A C 1
ATOM 519 O O . ASN A 1 70 ? 2.397 -18.120 34.209 1.00 55.44 70 ASN A O 1
ATOM 523 N N . THR A 1 71 ? 4.155 -16.842 34.755 1.00 58.19 71 THR A N 1
ATOM 524 C CA . THR A 1 71 ? 3.920 -15.793 33.770 1.00 58.19 71 THR A CA 1
ATOM 525 C C . THR A 1 71 ? 4.458 -16.298 32.437 1.00 58.19 71 THR A C 1
ATOM 527 O O . THR A 1 71 ? 5.617 -16.072 32.095 1.00 58.19 71 THR A O 1
ATOM 530 N N . SER A 1 72 ? 3.639 -17.037 31.685 1.00 62.81 72 SER A N 1
ATOM 531 C CA . SER A 1 72 ? 3.865 -17.157 30.245 1.00 62.81 72 SER A CA 1
ATOM 532 C C . SER A 1 72 ? 3.929 -15.740 29.680 1.00 62.81 72 SER A C 1
ATOM 534 O O . SER A 1 72 ? 3.074 -14.916 30.017 1.00 62.81 72 SER A O 1
ATOM 536 N N . ALA A 1 73 ? 4.962 -15.441 28.890 1.00 64.00 73 ALA A N 1
ATOM 537 C CA . ALA A 1 73 ? 5.123 -14.127 28.280 1.00 64.00 73 ALA A CA 1
ATOM 538 C C . ALA A 1 73 ? 3.815 -13.712 27.577 1.00 64.00 73 ALA A C 1
ATOM 540 O O . ALA A 1 73 ? 3.157 -14.576 26.987 1.00 64.00 73 ALA A O 1
ATOM 541 N N . PRO A 1 74 ? 3.402 -12.436 27.669 1.00 69.81 74 PRO A N 1
ATOM 542 C CA . PRO A 1 74 ? 2.222 -11.970 26.955 1.00 69.81 74 PRO A CA 1
ATOM 543 C C . PRO A 1 74 ? 2.401 -12.258 25.459 1.00 69.81 74 PRO A C 1
ATOM 545 O O . PRO A 1 74 ? 3.415 -11.878 24.874 1.00 69.81 74 PRO A O 1
ATOM 548 N N . VAL A 1 75 ? 1.434 -12.966 24.871 1.00 74.81 75 VAL A N 1
ATOM 549 C CA . VAL A 1 75 ? 1.362 -13.218 23.425 1.00 74.81 75 VAL A CA 1
ATOM 550 C C . VAL A 1 75 ? 1.257 -11.860 22.733 1.00 74.81 75 VAL A C 1
ATOM 552 O O . VAL A 1 75 ? 0.436 -11.035 23.142 1.00 74.81 75 VAL A O 1
ATOM 555 N N . SER A 1 76 ? 2.114 -11.584 21.747 1.00 82.12 76 SER A N 1
ATOM 556 C CA . SER A 1 76 ? 2.089 -10.282 21.078 1.00 82.12 76 SER A CA 1
ATOM 557 C C . SER A 1 76 ? 0.821 -10.138 20.227 1.00 82.12 76 SER A C 1
ATOM 559 O O . SER A 1 76 ? 0.239 -11.129 19.783 1.00 82.12 76 SER A O 1
ATOM 561 N N . ALA A 1 77 ? 0.385 -8.901 19.966 1.00 78.12 77 ALA A N 1
ATOM 562 C CA . ALA A 1 77 ? -0.750 -8.652 19.074 1.00 78.12 77 ALA A CA 1
ATOM 563 C C . ALA A 1 77 ? -0.534 -9.265 17.677 1.00 78.12 77 ALA A C 1
ATOM 565 O O . ALA A 1 77 ? -1.479 -9.765 17.073 1.00 78.12 77 ALA A O 1
ATOM 566 N N . TYR A 1 78 ? 0.717 -9.299 17.204 1.00 79.00 78 TYR A N 1
ATOM 567 C CA . TYR A 1 78 ? 1.053 -9.933 15.934 1.00 79.00 78 TYR A CA 1
ATOM 568 C C . TYR A 1 78 ? 0.906 -11.450 15.984 1.00 79.00 78 TYR A C 1
ATOM 570 O O . TYR A 1 78 ? 0.330 -12.023 15.071 1.00 79.00 78 TYR A O 1
ATOM 578 N N . ASP A 1 79 ? 1.345 -12.104 17.061 1.00 78.75 79 ASP A N 1
ATOM 579 C CA . ASP A 1 79 ? 1.187 -13.557 17.197 1.00 78.75 79 ASP A CA 1
ATOM 580 C C . ASP A 1 79 ? -0.293 -13.964 17.162 1.00 78.75 79 ASP A C 1
ATOM 582 O O . ASP A 1 79 ? -0.635 -15.004 16.600 1.00 78.75 79 ASP A O 1
ATOM 586 N N . MET A 1 80 ? -1.184 -13.134 17.720 1.00 80.75 80 MET A N 1
ATOM 587 C CA . MET A 1 80 ? -2.630 -13.349 17.606 1.00 80.75 80 MET A CA 1
ATOM 588 C C . MET A 1 80 ? -3.119 -13.182 16.164 1.00 80.75 80 MET A C 1
ATOM 590 O O . MET A 1 80 ? -3.862 -14.038 15.693 1.00 80.75 80 MET A O 1
ATOM 594 N N . ALA A 1 81 ? -2.665 -12.144 15.453 1.00 80.25 81 ALA A N 1
ATOM 595 C CA . ALA A 1 81 ? -2.998 -11.933 14.041 1.00 80.25 81 ALA A CA 1
ATOM 596 C C . ALA A 1 81 ? -2.492 -13.084 13.149 1.00 80.25 81 ALA A C 1
ATOM 598 O O . ALA A 1 81 ? -3.176 -13.527 12.229 1.00 80.25 81 ALA A O 1
ATOM 599 N N . VAL A 1 82 ? -1.305 -13.624 13.441 1.00 81.12 82 VAL A N 1
ATOM 600 C CA . VAL A 1 82 ? -0.762 -14.799 12.747 1.00 81.12 82 VAL A CA 1
ATOM 601 C C . VAL A 1 82 ? -1.657 -16.013 12.990 1.00 81.12 82 VAL A C 1
ATOM 603 O O . VAL A 1 82 ? -1.975 -16.739 12.051 1.00 81.12 82 VAL A O 1
ATOM 606 N N . GLN A 1 83 ? -2.112 -16.219 14.228 1.00 78.69 83 GLN A N 1
ATOM 607 C CA . GLN A 1 83 ? -3.012 -17.322 14.571 1.00 78.69 83 GLN A CA 1
ATOM 608 C C . GLN A 1 83 ? -4.407 -17.182 13.946 1.00 78.69 83 GLN A C 1
ATOM 610 O O . GLN A 1 83 ? -5.012 -18.201 13.613 1.00 78.69 83 GLN A O 1
ATOM 615 N N . SER A 1 84 ? -4.916 -15.959 13.773 1.00 81.44 84 SER A N 1
ATOM 616 C CA . SER A 1 84 ? -6.210 -15.699 13.128 1.00 81.44 84 SER A CA 1
ATOM 617 C C . SER A 1 84 ? -6.144 -15.674 11.595 1.00 81.44 84 SER A C 1
ATOM 619 O O . SER A 1 84 ? -7.191 -15.668 10.953 1.00 81.44 84 SER A O 1
ATOM 621 N N . GLY A 1 85 ? -4.947 -15.703 10.995 1.00 84.69 85 GLY A N 1
ATOM 622 C CA . GLY A 1 85 ? -4.759 -15.578 9.541 1.00 84.69 85 GLY A CA 1
ATOM 623 C C . GLY A 1 85 ? -4.834 -14.134 9.022 1.00 84.69 85 GLY A C 1
ATOM 624 O O . GLY A 1 85 ? -4.848 -13.909 7.812 1.00 84.69 85 GLY A O 1
ATOM 625 N N . GLU A 1 86 ? -4.843 -13.164 9.933 1.00 90.81 86 GLU A N 1
ATOM 626 C CA . GLU A 1 86 ? -4.947 -11.717 9.700 1.00 90.81 86 GLU A CA 1
ATOM 627 C C . GLU A 1 86 ? -3.573 -11.028 9.632 1.00 90.81 86 GLU A C 1
ATOM 629 O O . GLU A 1 86 ? -3.482 -9.803 9.526 1.00 90.81 86 GLU A O 1
ATOM 634 N N . ALA A 1 87 ? -2.491 -11.805 9.726 1.00 94.88 87 ALA A N 1
ATOM 635 C CA . ALA A 1 87 ? -1.129 -11.315 9.591 1.00 94.88 87 ALA A CA 1
ATOM 636 C C . ALA A 1 87 ? -0.683 -11.257 8.130 1.00 94.88 87 ALA A C 1
ATOM 638 O O . ALA A 1 87 ? -0.772 -12.228 7.373 1.00 94.88 87 ALA A O 1
ATOM 639 N N . TYR A 1 88 ? -0.115 -10.108 7.800 1.00 97.50 88 TYR A N 1
ATOM 640 C CA . TYR A 1 88 ? 0.486 -9.766 6.527 1.00 97.50 88 TYR A CA 1
ATOM 641 C C . TYR A 1 88 ? 1.793 -9.014 6.782 1.00 97.50 88 TYR A C 1
ATOM 643 O O . TYR A 1 88 ? 2.200 -8.766 7.927 1.00 97.50 88 TYR A O 1
ATOM 651 N N . THR A 1 89 ? 2.437 -8.608 5.695 1.00 98.06 89 THR A N 1
ATOM 652 C CA . THR A 1 89 ? 3.562 -7.682 5.742 1.00 98.06 89 THR A CA 1
ATOM 653 C C . THR A 1 89 ? 3.264 -6.452 4.900 1.00 98.06 89 THR A C 1
ATOM 655 O O . THR A 1 89 ? 2.834 -6.560 3.751 1.00 98.06 89 THR A O 1
ATOM 658 N N . LEU A 1 90 ? 3.515 -5.282 5.480 1.00 98.31 90 LEU A N 1
ATOM 659 C CA . LEU A 1 90 ? 3.600 -4.018 4.765 1.00 98.31 90 LEU A CA 1
ATOM 660 C C . LEU A 1 90 ? 5.068 -3.754 4.444 1.00 98.31 90 LEU A C 1
ATOM 662 O O . LEU A 1 90 ? 5.882 -3.639 5.358 1.00 98.31 90 LEU A O 1
ATOM 666 N N . THR A 1 91 ? 5.399 -3.588 3.171 1.00 98.31 91 THR A N 1
ATOM 667 C CA . THR A 1 91 ? 6.709 -3.076 2.765 1.00 98.31 91 THR A CA 1
ATOM 668 C C . THR A 1 91 ? 6.563 -1.653 2.258 1.00 98.31 91 THR A C 1
ATOM 670 O O . THR A 1 91 ? 5.699 -1.353 1.432 1.00 98.31 91 THR A O 1
ATOM 673 N N . VAL A 1 92 ? 7.428 -0.768 2.741 1.00 97.25 92 VAL A N 1
ATOM 674 C CA . VAL A 1 92 ? 7.544 0.602 2.243 1.00 97.25 92 VAL A CA 1
ATOM 675 C C . VAL A 1 92 ? 8.743 0.707 1.318 1.00 97.25 92 VAL A C 1
ATOM 677 O O . VAL A 1 92 ? 9.813 0.172 1.602 1.00 97.25 92 VAL A O 1
ATOM 680 N N . LEU A 1 93 ? 8.563 1.420 0.213 1.00 96.31 93 LEU A N 1
ATOM 681 C CA . LEU A 1 93 ? 9.616 1.745 -0.736 1.00 96.31 93 LEU A CA 1
ATOM 682 C C . LEU A 1 93 ? 10.043 3.187 -0.539 1.00 96.31 93 LEU A C 1
ATOM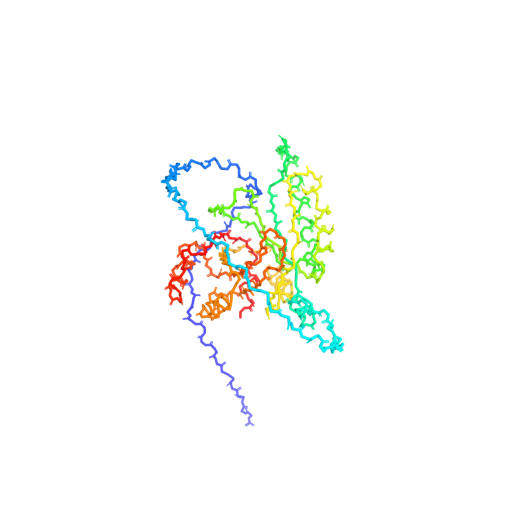 684 O O . LEU A 1 93 ? 9.218 4.102 -0.590 1.00 96.31 93 LEU A O 1
ATOM 688 N N . ARG A 1 94 ? 11.342 3.390 -0.368 1.00 95.31 94 ARG A N 1
ATOM 689 C CA . ARG A 1 94 ? 11.975 4.697 -0.248 1.00 95.31 94 ARG A CA 1
ATOM 690 C C . ARG A 1 94 ? 13.006 4.878 -1.354 1.00 95.31 94 ARG A C 1
ATOM 692 O O . ARG A 1 94 ? 13.565 3.908 -1.861 1.00 95.31 94 ARG A O 1
ATOM 699 N N . ALA A 1 95 ? 13.265 6.127 -1.721 1.00 92.12 95 ALA A N 1
ATOM 700 C CA . ALA A 1 95 ? 14.459 6.463 -2.483 1.00 92.12 95 ALA A CA 1
ATOM 701 C C . ALA A 1 95 ? 15.694 6.084 -1.658 1.00 92.12 95 ALA A C 1
ATOM 703 O O . ALA A 1 95 ? 15.754 6.389 -0.467 1.00 92.12 95 ALA A O 1
ATOM 704 N N . GLY A 1 96 ? 16.634 5.393 -2.290 1.00 89.50 96 GLY A N 1
ATOM 705 C CA . GLY A 1 96 ? 17.904 5.019 -1.696 1.00 89.50 96 GLY A CA 1
ATOM 706 C C . GLY A 1 96 ? 18.961 6.108 -1.829 1.00 89.50 96 GLY A C 1
ATOM 707 O O . GLY A 1 96 ? 18.789 7.097 -2.540 1.00 89.50 96 GLY A O 1
ATOM 708 N N . ASP A 1 97 ? 20.083 5.891 -1.152 1.00 84.88 97 ASP A N 1
ATOM 709 C CA . ASP A 1 97 ? 21.186 6.853 -1.043 1.00 84.88 97 ASP A CA 1
ATOM 710 C C . ASP A 1 97 ? 22.137 6.850 -2.254 1.00 84.88 97 ASP A C 1
ATOM 712 O O . ASP A 1 97 ? 23.256 7.364 -2.168 1.00 84.88 97 ASP A O 1
ATOM 716 N N . SER A 1 98 ? 21.748 6.240 -3.381 1.00 76.94 98 SER A N 1
ATOM 717 C CA . SER A 1 98 ? 22.613 6.199 -4.560 1.00 76.94 98 SER A CA 1
ATOM 718 C C . SER A 1 98 ? 22.923 7.617 -5.046 1.00 76.94 98 SER A C 1
ATOM 720 O O . SER A 1 98 ? 22.066 8.337 -5.555 1.00 76.94 98 SER A O 1
ATOM 722 N N . MET A 1 99 ? 24.194 8.003 -4.919 1.00 60.38 99 MET A N 1
ATOM 723 C CA . MET A 1 99 ? 24.718 9.313 -5.322 1.00 60.38 99 MET A CA 1
ATOM 724 C C . MET A 1 99 ? 24.655 9.544 -6.841 1.00 60.38 99 MET A C 1
ATOM 726 O O . MET A 1 99 ? 24.842 10.668 -7.307 1.00 60.38 99 MET A O 1
ATOM 730 N N . SER A 1 100 ? 24.414 8.488 -7.621 1.00 76.19 100 SER A N 1
ATOM 731 C CA . SER A 1 100 ? 24.280 8.543 -9.073 1.00 76.19 100 SER A CA 1
ATOM 732 C C . SER A 1 100 ? 23.075 7.726 -9.518 1.00 76.19 100 SER A C 1
ATOM 734 O O . SER A 1 100 ? 23.177 6.518 -9.736 1.00 76.19 100 SER A O 1
ATOM 736 N N . LEU A 1 101 ? 21.937 8.399 -9.688 1.00 80.25 101 LEU A N 1
ATOM 737 C CA . LEU A 1 101 ? 20.800 7.812 -10.384 1.00 80.25 101 LEU A CA 1
ATOM 738 C C . LEU A 1 101 ? 21.208 7.498 -11.835 1.00 80.25 101 LEU A C 1
ATOM 740 O O . LEU A 1 101 ? 21.710 8.400 -12.525 1.00 80.25 101 LEU A O 1
ATOM 744 N N . PRO A 1 102 ? 21.005 6.255 -12.309 1.00 83.88 102 PRO A N 1
ATOM 745 C CA . PRO A 1 102 ? 21.101 5.917 -13.719 1.00 83.88 102 PRO A CA 1
ATOM 746 C C . PRO A 1 102 ? 20.230 6.841 -14.559 1.00 83.88 102 PRO A C 1
ATOM 748 O O . PRO A 1 102 ? 19.218 7.369 -14.097 1.00 83.88 102 PRO A O 1
ATOM 751 N N . LYS A 1 103 ? 20.618 7.0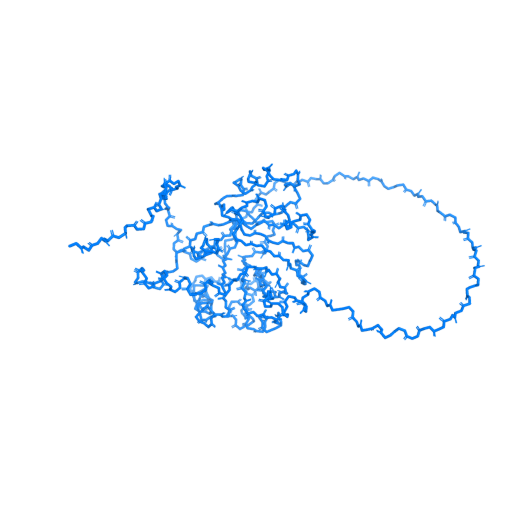40 -15.817 1.00 88.25 103 LYS A N 1
ATOM 752 C CA . LYS A 1 103 ? 19.907 7.935 -16.737 1.00 88.25 103 LYS A CA 1
ATOM 753 C C . LYS A 1 103 ? 19.642 7.245 -18.064 1.00 88.25 103 LYS A C 1
ATOM 755 O O . LYS A 1 103 ? 20.387 6.362 -18.482 1.00 88.25 103 LYS A O 1
ATOM 760 N N . GLY A 1 104 ? 18.606 7.703 -18.762 1.00 91.00 104 GLY A N 1
ATOM 761 C CA . GLY A 1 104 ? 18.293 7.237 -20.112 1.00 91.00 104 GLY A CA 1
ATOM 762 C C . GLY A 1 104 ? 18.033 5.731 -20.161 1.00 91.00 104 GLY A C 1
ATOM 763 O O . GLY A 1 104 ? 17.201 5.222 -19.414 1.00 91.00 104 GLY A O 1
ATOM 764 N N . ALA A 1 105 ? 18.742 5.029 -21.047 1.00 91.81 105 ALA A N 1
ATOM 765 C CA . ALA A 1 105 ? 18.526 3.605 -21.300 1.00 91.81 105 ALA A CA 1
ATOM 766 C C . ALA A 1 105 ? 18.719 2.733 -20.048 1.00 91.81 105 ALA A C 1
ATOM 768 O O . ALA A 1 105 ? 17.887 1.875 -19.784 1.00 91.81 105 ALA A O 1
ATOM 769 N N . GLU A 1 106 ? 19.746 3.006 -19.240 1.00 90.25 106 GLU A N 1
ATOM 770 C CA . GLU A 1 106 ? 20.030 2.232 -18.024 1.00 90.25 106 GLU A CA 1
ATOM 771 C C . GLU A 1 106 ? 18.888 2.346 -17.000 1.00 90.25 106 GLU A C 1
ATOM 773 O O . GLU A 1 106 ? 18.467 1.356 -16.406 1.00 90.25 106 GLU A O 1
ATOM 778 N N . LEU A 1 107 ? 18.321 3.548 -16.843 1.00 89.88 107 LEU A N 1
ATOM 779 C CA . LEU A 1 107 ? 17.171 3.772 -15.964 1.00 89.88 107 LEU A CA 1
ATOM 780 C C . LEU A 1 107 ? 15.916 3.046 -16.462 1.00 89.88 107 LEU A C 1
ATOM 782 O O . LEU A 1 107 ? 15.164 2.478 -15.669 1.00 89.88 107 LEU A O 1
ATOM 786 N N . SER A 1 108 ? 15.701 3.054 -17.779 1.00 90.75 108 SER A N 1
ATOM 787 C CA . SER A 1 108 ? 14.582 2.352 -18.407 1.00 90.75 108 SER A CA 1
ATOM 788 C C . SER A 1 108 ? 14.702 0.837 -18.240 1.00 90.75 108 SER A C 1
ATOM 790 O O . SER A 1 108 ? 13.716 0.188 -17.901 1.00 90.75 108 SER A O 1
ATOM 792 N N . GLU A 1 109 ? 15.894 0.273 -18.453 1.00 93.44 109 GLU A N 1
ATOM 793 C CA . GLU A 1 109 ? 16.160 -1.159 -18.269 1.00 93.44 109 GLU A CA 1
ATOM 794 C C . GLU A 1 109 ? 15.928 -1.580 -16.820 1.00 93.44 109 GLU A C 1
ATOM 796 O O . GLU A 1 109 ? 15.267 -2.587 -16.562 1.00 93.44 109 GLU A O 1
ATOM 801 N N . LEU A 1 110 ? 16.409 -0.780 -15.868 1.00 93.31 110 LEU A N 1
ATOM 802 C CA . LEU A 1 110 ? 16.227 -1.060 -14.453 1.00 93.31 110 LEU A CA 1
ATOM 803 C C . LEU A 1 110 ? 14.762 -0.947 -14.016 1.00 93.31 110 LEU A C 1
ATOM 805 O O . LEU A 1 110 ? 14.293 -1.776 -13.241 1.00 93.31 110 LEU A O 1
ATOM 809 N N . THR A 1 111 ? 14.026 0.038 -14.535 1.00 91.31 111 THR A N 1
ATOM 810 C CA . THR A 1 111 ? 12.594 0.182 -14.235 1.00 91.31 111 THR A CA 1
ATOM 811 C C . THR A 1 111 ? 11.794 -0.997 -14.782 1.00 91.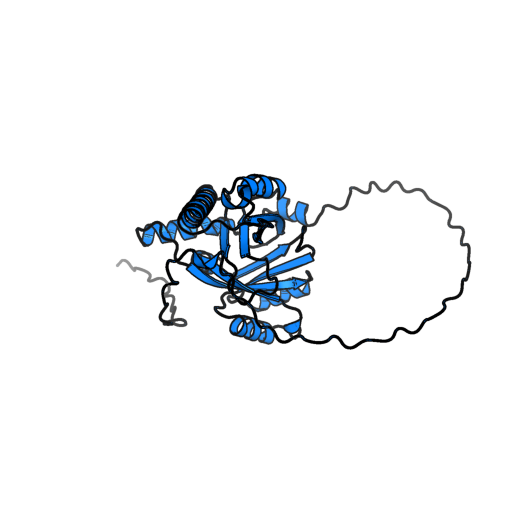31 111 THR A C 1
ATOM 813 O O . THR A 1 111 ? 10.943 -1.540 -14.083 1.00 91.31 111 THR A O 1
ATOM 816 N N . HIS A 1 112 ? 12.108 -1.451 -15.996 1.00 94.31 112 HIS A N 1
ATOM 817 C CA . HIS A 1 112 ? 11.493 -2.644 -16.572 1.00 94.31 112 HIS A CA 1
ATOM 818 C C . HIS A 1 112 ? 11.836 -3.905 -15.762 1.00 94.31 112 HIS A C 1
ATOM 820 O O . HIS A 1 112 ? 10.971 -4.735 -15.496 1.00 94.31 112 HIS A O 1
ATOM 826 N N . ALA A 1 113 ? 13.085 -4.038 -15.305 1.00 95.81 113 ALA A N 1
ATOM 827 C CA . ALA A 1 113 ? 13.497 -5.149 -14.450 1.00 95.81 113 ALA A CA 1
ATOM 828 C C . ALA A 1 113 ? 12.769 -5.146 -13.091 1.00 95.81 113 ALA A C 1
ATOM 830 O O . ALA A 1 113 ? 12.363 -6.207 -12.619 1.00 95.81 113 ALA A O 1
ATOM 831 N N . HIS A 1 114 ? 12.559 -3.968 -12.497 1.00 95.38 114 HIS A N 1
ATOM 832 C CA . HIS A 1 114 ? 11.752 -3.790 -11.289 1.00 95.38 114 HIS A CA 1
ATOM 833 C C . HIS A 1 114 ? 10.288 -4.200 -11.515 1.00 95.38 114 HIS A C 1
ATOM 835 O O . HIS A 1 114 ? 9.740 -4.973 -10.734 1.00 95.38 114 HIS A O 1
ATOM 841 N N . GLN A 1 115 ? 9.663 -3.751 -12.608 1.00 94.25 115 GLN A N 1
ATOM 842 C CA . GLN A 1 115 ? 8.279 -4.114 -12.943 1.00 94.25 115 GLN A CA 1
ATOM 843 C C . GLN A 1 115 ? 8.107 -5.628 -13.119 1.00 94.25 115 GLN A C 1
ATOM 845 O O . GLN A 1 115 ? 7.248 -6.214 -12.465 1.00 94.25 115 GLN A O 1
ATOM 850 N N . ASN A 1 116 ? 8.985 -6.275 -13.892 1.00 96.62 116 ASN A N 1
ATOM 851 C CA . ASN A 1 116 ? 8.962 -7.731 -14.078 1.00 96.62 116 ASN A CA 1
ATOM 852 C C . ASN A 1 116 ? 9.133 -8.489 -12.752 1.00 96.62 116 ASN A C 1
ATOM 854 O O . ASN A 1 116 ? 8.520 -9.535 -12.538 1.00 96.62 116 ASN A O 1
ATOM 858 N N . PHE A 1 117 ? 9.966 -7.968 -11.846 1.00 97.44 117 PHE A N 1
ATOM 859 C CA . PHE A 1 117 ? 10.119 -8.540 -10.514 1.00 97.44 117 PHE A CA 1
ATOM 860 C C . PHE A 1 117 ? 8.804 -8.464 -9.719 1.00 97.44 117 PHE A C 1
ATOM 862 O O . PHE A 1 117 ? 8.366 -9.479 -9.175 1.00 97.44 117 PHE A O 1
ATOM 869 N N . LEU A 1 118 ? 8.126 -7.311 -9.708 1.00 96.12 118 LEU A N 1
ATOM 870 C CA . LEU A 1 118 ? 6.832 -7.163 -9.032 1.00 96.12 118 LEU A CA 1
ATOM 871 C C . LEU A 1 118 ? 5.739 -8.047 -9.637 1.00 96.12 118 LEU A C 1
ATOM 873 O O . LEU A 1 118 ? 4.971 -8.650 -8.889 1.00 96.12 118 LEU A O 1
ATOM 877 N N . GLU A 1 119 ? 5.692 -8.159 -10.964 1.00 95.94 119 GLU A N 1
ATOM 878 C CA . GLU A 1 119 ? 4.773 -9.061 -11.663 1.00 95.94 119 GLU A CA 1
ATOM 879 C C . GLU A 1 119 ? 4.999 -10.514 -11.246 1.00 95.94 119 GLU A C 1
ATOM 881 O O . GLU A 1 119 ? 4.042 -11.197 -10.889 1.00 95.94 119 GLU A O 1
ATOM 886 N N . SER A 1 120 ? 6.258 -10.962 -11.167 1.00 97.38 120 SER A N 1
ATOM 887 C CA . SER A 1 120 ? 6.564 -12.319 -10.704 1.00 97.38 120 SER A CA 1
ATOM 888 C C . SER A 1 120 ? 6.101 -12.571 -9.263 1.00 97.38 120 SER A C 1
ATOM 890 O O . SER A 1 120 ? 5.494 -13.605 -8.988 1.00 97.38 120 SER A O 1
ATOM 892 N N . MET A 1 121 ? 6.290 -11.607 -8.349 1.00 97.81 121 MET A N 1
ATOM 893 C CA . MET A 1 121 ? 5.792 -11.740 -6.975 1.00 97.81 121 MET A CA 1
ATOM 894 C C . MET A 1 121 ? 4.260 -11.763 -6.916 1.00 97.81 121 MET A C 1
ATOM 896 O O . MET A 1 121 ? 3.689 -12.423 -6.047 1.00 97.81 121 MET A O 1
ATOM 900 N N . PHE A 1 122 ? 3.590 -11.033 -7.809 1.00 96.81 122 PHE A N 1
ATOM 901 C CA . PHE A 1 122 ? 2.133 -11.009 -7.894 1.00 96.81 122 PHE A CA 1
ATOM 902 C C . PHE A 1 122 ? 1.567 -12.330 -8.426 1.00 96.81 122 PHE A C 1
ATOM 904 O O . PHE A 1 122 ? 0.600 -12.864 -7.877 1.00 96.81 122 PHE A O 1
ATOM 911 N N . ASP A 1 123 ? 2.194 -12.904 -9.453 1.00 95.75 123 ASP A N 1
ATOM 912 C CA . ASP A 1 123 ? 1.811 -14.204 -10.010 1.00 95.75 123 ASP A CA 1
ATOM 913 C C . ASP A 1 123 ? 1.994 -15.333 -8.985 1.00 95.75 123 ASP A C 1
ATOM 915 O O . ASP A 1 123 ? 1.132 -16.205 -8.848 1.00 95.75 123 ASP A O 1
ATOM 919 N N . GLU A 1 124 ? 3.057 -15.256 -8.180 1.00 97.06 124 GLU A N 1
ATOM 920 C CA . GLU A 1 124 ? 3.300 -16.125 -7.021 1.00 97.06 124 GLU A CA 1
ATOM 921 C C . GLU A 1 124 ? 2.301 -15.894 -5.869 1.00 97.06 124 GLU A C 1
ATOM 923 O O . GLU A 1 124 ? 2.282 -16.658 -4.907 1.00 97.06 124 GLU A O 1
ATOM 928 N N . SER A 1 125 ? 1.451 -14.862 -5.958 1.00 97.25 125 SER A N 1
ATOM 929 C CA . SER A 1 125 ? 0.555 -14.384 -4.890 1.00 97.25 125 SER A CA 1
ATOM 930 C C . SER A 1 125 ? 1.287 -14.007 -3.593 1.00 97.25 125 SER A C 1
ATOM 932 O O . SER A 1 125 ? 0.670 -13.901 -2.538 1.00 97.25 125 SER A O 1
ATOM 934 N N . PHE A 1 126 ? 2.599 -13.765 -3.679 1.00 97.94 126 PHE A N 1
ATOM 935 C CA . PHE A 1 126 ? 3.409 -13.233 -2.588 1.00 97.94 126 PHE A CA 1
ATOM 936 C C . PHE A 1 126 ? 3.162 -11.730 -2.417 1.00 97.94 126 PHE A C 1
ATOM 938 O O . PHE A 1 126 ? 3.014 -11.236 -1.300 1.00 97.94 126 PHE A O 1
ATOM 945 N N . LEU A 1 127 ? 3.062 -11.002 -3.535 1.00 98.25 127 LEU A N 1
ATOM 946 C CA . LEU A 1 127 ? 2.579 -9.626 -3.575 1.00 98.25 127 LEU A CA 1
ATOM 947 C C . LEU A 1 127 ? 1.060 -9.619 -3.762 1.00 98.25 127 LEU A C 1
ATOM 949 O O . LEU A 1 127 ? 0.559 -10.124 -4.763 1.00 98.25 127 LEU A O 1
ATOM 953 N N . LEU A 1 128 ? 0.334 -9.012 -2.826 1.00 98.25 128 LEU A N 1
ATOM 954 C CA . LEU A 1 128 ? -1.129 -8.921 -2.869 1.00 98.25 128 LEU A CA 1
ATOM 955 C C . LEU A 1 128 ? -1.589 -7.670 -3.608 1.00 98.25 128 LEU A C 1
ATOM 957 O O . LEU A 1 128 ? -2.508 -7.719 -4.419 1.00 98.25 128 LEU A O 1
ATOM 961 N N . THR A 1 129 ? -0.927 -6.549 -3.337 1.00 98.06 129 THR A N 1
ATOM 962 C CA . THR A 1 129 ? -1.057 -5.318 -4.110 1.00 98.06 129 THR A CA 1
ATOM 963 C C . THR A 1 129 ? 0.129 -4.398 -3.844 1.00 98.06 129 THR A C 1
ATOM 965 O O . THR A 1 129 ? 0.773 -4.468 -2.794 1.00 98.06 129 THR A O 1
ATOM 968 N N . SER A 1 130 ? 0.432 -3.529 -4.798 1.00 97.69 130 SER A N 1
ATOM 969 C CA . SER A 1 130 ? 1.433 -2.481 -4.657 1.00 97.69 130 SER A CA 1
ATOM 970 C C . SER A 1 130 ? 1.004 -1.231 -5.401 1.00 97.69 130 SER A C 1
ATOM 972 O O . SER A 1 130 ? 0.024 -1.216 -6.153 1.00 97.69 130 SER A O 1
ATOM 974 N N . GLY A 1 131 ? 1.751 -0.161 -5.171 1.00 96.38 131 GLY A N 1
ATOM 975 C CA . GLY A 1 131 ? 1.563 1.049 -5.936 1.00 96.38 131 GLY A CA 1
ATOM 976 C C . GLY A 1 131 ? 2.515 2.164 -5.537 1.00 96.38 131 GLY A C 1
ATOM 977 O O . GLY A 1 131 ? 2.924 2.230 -4.368 1.00 96.38 131 GLY A O 1
ATOM 978 N N . PRO A 1 132 ? 2.865 3.060 -6.471 1.00 96.56 132 PRO A N 1
ATOM 979 C CA . PRO A 1 132 ? 3.605 4.261 -6.139 1.00 96.56 132 PRO A CA 1
ATOM 980 C C . PRO A 1 132 ? 2.738 5.237 -5.336 1.00 96.56 132 PRO A C 1
ATOM 982 O O . PRO A 1 132 ? 1.533 5.373 -5.563 1.00 96.56 132 PRO A O 1
ATOM 985 N N . LEU A 1 133 ? 3.377 5.961 -4.421 1.00 95.44 133 LEU A N 1
ATOM 986 C CA . LEU A 1 133 ? 2.801 7.157 -3.824 1.00 95.44 133 LEU A CA 1
ATOM 987 C C . LEU A 1 133 ? 2.987 8.333 -4.775 1.00 95.44 133 LEU A C 1
ATOM 989 O O . LEU A 1 133 ? 4.092 8.584 -5.264 1.00 95.44 133 LEU A O 1
ATOM 993 N N . VAL A 1 134 ? 1.908 9.074 -4.995 1.00 92.50 134 VAL A N 1
ATOM 994 C CA . VAL A 1 134 ? 1.875 10.215 -5.904 1.00 92.50 134 VAL A CA 1
ATOM 995 C C . VAL A 1 134 ? 1.954 11.531 -5.141 1.00 92.50 134 VAL A C 1
ATOM 997 O O . VAL A 1 134 ? 1.635 11.600 -3.956 1.00 92.50 134 VAL A O 1
ATOM 1000 N N . ALA A 1 135 ? 2.481 12.575 -5.782 1.00 86.06 135 ALA A N 1
ATOM 1001 C CA . ALA A 1 135 ? 2.591 13.878 -5.140 1.00 86.06 135 ALA A CA 1
ATOM 1002 C C . ALA A 1 135 ? 1.190 14.463 -4.840 1.00 86.06 135 ALA A C 1
ATOM 1004 O O . ALA A 1 135 ? 0.272 14.274 -5.642 1.00 86.06 135 ALA A O 1
ATOM 1005 N N . PRO A 1 136 ? 1.022 15.212 -3.736 1.00 84.56 136 PRO A N 1
ATOM 1006 C CA . PRO A 1 136 ? 2.028 15.516 -2.713 1.00 84.56 136 PRO A CA 1
ATOM 1007 C C . PRO A 1 136 ? 2.252 14.352 -1.731 1.00 84.56 136 PRO A C 1
ATOM 1009 O O . PRO A 1 136 ? 1.339 13.593 -1.432 1.00 84.56 136 PRO A O 1
ATOM 1012 N N . ARG A 1 137 ? 3.472 14.242 -1.192 1.00 77.62 137 ARG A N 1
ATOM 1013 C CA . ARG A 1 137 ? 3.861 13.224 -0.198 1.00 77.62 137 ARG A CA 1
ATOM 1014 C C . ARG A 1 137 ? 4.247 13.908 1.110 1.00 77.62 137 ARG A C 1
ATOM 1016 O O . ARG A 1 137 ? 4.903 14.947 1.058 1.00 77.62 137 ARG A O 1
ATOM 1023 N N . SER A 1 138 ? 3.887 13.330 2.257 1.00 75.25 138 SER A N 1
ATOM 1024 C CA . SER A 1 138 ? 4.318 13.863 3.563 1.00 75.25 138 SER A CA 1
ATOM 1025 C C . SER A 1 138 ? 5.819 13.648 3.809 1.00 75.25 138 SER A C 1
ATOM 1027 O O . SER A 1 138 ? 6.479 14.498 4.399 1.00 75.25 138 SER A O 1
ATOM 1029 N N . GLU A 1 139 ? 6.375 12.553 3.282 1.00 81.94 139 GLU A N 1
ATOM 1030 C CA . GLU A 1 139 ? 7.798 12.222 3.333 1.00 81.94 139 GLU A CA 1
ATOM 1031 C C . GLU A 1 139 ? 8.422 12.285 1.936 1.00 81.94 139 GLU A C 1
ATOM 1033 O O . GLU A 1 139 ? 7.966 11.634 0.991 1.00 81.94 139 GLU A O 1
ATOM 1038 N N . THR A 1 140 ? 9.502 13.056 1.798 1.00 77.44 140 THR A N 1
ATOM 1039 C CA . THR A 1 140 ? 10.138 13.339 0.502 1.00 77.44 140 THR A CA 1
ATOM 1040 C C . THR A 1 140 ? 10.797 12.122 -0.130 1.00 77.44 140 THR A C 1
ATOM 1042 O O . THR A 1 140 ? 10.918 12.075 -1.354 1.00 77.44 140 THR A O 1
ATOM 1045 N N . ASN A 1 141 ? 11.214 11.132 0.662 1.00 90.31 141 ASN A N 1
ATOM 1046 C CA . ASN A 1 141 ? 11.857 9.912 0.178 1.00 90.31 141 ASN A CA 1
ATOM 1047 C C . ASN A 1 141 ? 10.892 8.729 0.041 1.00 90.31 141 ASN A C 1
ATOM 1049 O O . ASN A 1 141 ? 11.279 7.746 -0.575 1.00 90.31 141 ASN A O 1
ATOM 1053 N N . LEU A 1 142 ? 9.654 8.802 0.535 1.00 92.75 142 LEU A N 1
ATOM 1054 C CA . LEU A 1 142 ? 8.688 7.713 0.387 1.00 92.75 142 LEU A CA 1
ATOM 1055 C C . LEU A 1 142 ? 8.212 7.634 -1.076 1.00 92.75 142 LEU A C 1
ATOM 1057 O O . LEU A 1 142 ? 7.975 8.652 -1.733 1.00 92.75 142 LEU A O 1
ATOM 1061 N N . ARG A 1 143 ? 8.165 6.431 -1.644 1.00 94.44 143 ARG A N 1
ATOM 1062 C CA . ARG A 1 143 ? 7.941 6.201 -3.084 1.00 94.44 143 ARG A CA 1
ATOM 1063 C C . ARG A 1 143 ? 6.784 5.263 -3.371 1.00 94.44 143 ARG A C 1
ATOM 1065 O O . ARG A 1 143 ? 6.142 5.439 -4.397 1.00 94.44 143 ARG A O 1
ATOM 1072 N N . GLY A 1 144 ? 6.489 4.311 -2.495 1.00 95.81 144 GLY A N 1
ATOM 1073 C CA . GLY A 1 144 ? 5.419 3.345 -2.722 1.00 95.81 144 GLY A CA 1
ATOM 1074 C C . GLY A 1 144 ? 5.186 2.446 -1.521 1.00 95.81 144 GLY A C 1
ATOM 1075 O O . GLY A 1 144 ? 6.007 2.414 -0.604 1.00 95.81 144 GLY A O 1
ATOM 1076 N N . LEU A 1 145 ? 4.073 1.723 -1.554 1.00 97.56 145 LEU A N 1
ATOM 1077 C CA . LEU A 1 145 ? 3.703 0.718 -0.561 1.00 97.56 145 LEU A CA 1
ATOM 1078 C C . LEU A 1 145 ? 3.366 -0.607 -1.246 1.00 97.56 145 LEU A C 1
ATOM 1080 O O . LEU A 1 145 ? 2.909 -0.628 -2.392 1.00 97.56 145 LEU A O 1
ATOM 1084 N N . PHE A 1 146 ? 3.587 -1.694 -0.513 1.00 98.25 146 PHE A N 1
ATOM 1085 C CA . PHE A 1 146 ? 3.391 -3.070 -0.945 1.00 98.25 146 PHE A CA 1
ATOM 1086 C C . PHE A 1 146 ? 2.740 -3.829 0.205 1.00 98.25 146 PHE A C 1
ATOM 1088 O O . PHE A 1 146 ? 3.229 -3.783 1.332 1.00 98.25 146 PHE A O 1
ATOM 1095 N N . PHE A 1 147 ? 1.667 -4.550 -0.084 1.00 98.31 147 PHE A N 1
ATOM 1096 C CA . PHE A 1 147 ? 1.026 -5.458 0.858 1.00 98.31 147 PHE A CA 1
ATOM 1097 C C . PHE A 1 147 ? 1.322 -6.886 0.409 1.00 98.31 147 PHE A C 1
ATOM 1099 O O . PHE A 1 147 ? 1.095 -7.228 -0.754 1.00 98.31 147 PHE A O 1
ATOM 1106 N N . MET A 1 148 ? 1.871 -7.702 1.306 1.00 98.31 148 MET A N 1
ATOM 1107 C CA . MET A 1 148 ? 2.404 -9.028 0.987 1.00 98.31 148 MET A CA 1
ATOM 1108 C C . MET A 1 148 ? 1.768 -10.120 1.838 1.00 98.31 148 MET A C 1
ATOM 1110 O O . MET A 1 148 ? 1.499 -9.919 3.027 1.00 98.31 148 MET A O 1
ATOM 1114 N N . ASP A 1 149 ? 1.607 -11.300 1.242 1.00 97.56 149 ASP A N 1
ATOM 1115 C CA . ASP A 1 149 ? 1.211 -12.520 1.945 1.00 97.56 149 ASP A CA 1
ATOM 1116 C C . ASP A 1 149 ? 2.422 -13.159 2.633 1.00 97.56 149 ASP A C 1
ATOM 1118 O O . ASP A 1 149 ? 2.940 -14.204 2.239 1.00 97.56 149 ASP A O 1
ATOM 1122 N N . ALA A 1 150 ? 2.920 -12.472 3.657 1.00 95.00 150 ALA A N 1
ATOM 1123 C CA . ALA A 1 150 ? 4.012 -12.943 4.487 1.00 95.00 150 ALA A CA 1
ATOM 1124 C C . ALA A 1 150 ? 3.693 -12.668 5.958 1.00 95.00 150 ALA A C 1
ATOM 1126 O O . ALA A 1 150 ? 3.624 -11.516 6.385 1.00 95.00 150 ALA A O 1
ATOM 1127 N N . ALA A 1 151 ? 3.536 -13.738 6.737 1.00 90.75 151 ALA A N 1
ATOM 1128 C CA . ALA A 1 151 ? 3.410 -13.675 8.195 1.00 90.75 151 ALA A CA 1
ATOM 1129 C C . ALA A 1 151 ? 4.764 -13.473 8.907 1.00 90.75 151 ALA A C 1
ATOM 1131 O O . ALA A 1 151 ? 4.808 -13.309 10.120 1.00 90.75 151 ALA A O 1
ATOM 1132 N N . ASP A 1 152 ? 5.876 -13.526 8.173 1.00 91.88 152 ASP A N 1
ATOM 1133 C CA . ASP A 1 152 ? 7.204 -13.176 8.669 1.00 91.88 152 ASP A CA 1
ATOM 1134 C C . ASP A 1 152 ? 7.749 -12.005 7.835 1.00 91.88 152 ASP A C 1
ATOM 1136 O O . ASP A 1 152 ? 8.126 -12.201 6.672 1.00 91.88 152 ASP A O 1
ATOM 1140 N N . PRO A 1 153 ? 7.830 -10.790 8.408 1.00 95.19 153 PRO A N 1
ATOM 1141 C CA . PRO A 1 153 ? 8.353 -9.619 7.712 1.00 95.19 153 PRO A CA 1
ATOM 1142 C C . PRO A 1 153 ? 9.796 -9.792 7.232 1.00 95.19 153 PRO A C 1
ATOM 1144 O O . PRO A 1 153 ? 10.196 -9.154 6.260 1.00 95.19 153 PRO A O 1
ATOM 1147 N N . SER A 1 154 ? 10.587 -10.666 7.864 1.00 96.44 154 SER A N 1
ATOM 1148 C CA . SER A 1 154 ? 11.960 -10.933 7.433 1.00 96.44 154 SER A CA 1
ATOM 1149 C C . SER A 1 154 ? 12.018 -11.713 6.114 1.00 96.44 154 SER A C 1
ATOM 1151 O O . SER A 1 154 ? 12.912 -11.470 5.303 1.00 96.44 154 SER A O 1
ATOM 1153 N N . ALA A 1 155 ? 11.032 -12.575 5.842 1.00 95.81 155 ALA A N 1
ATOM 1154 C CA .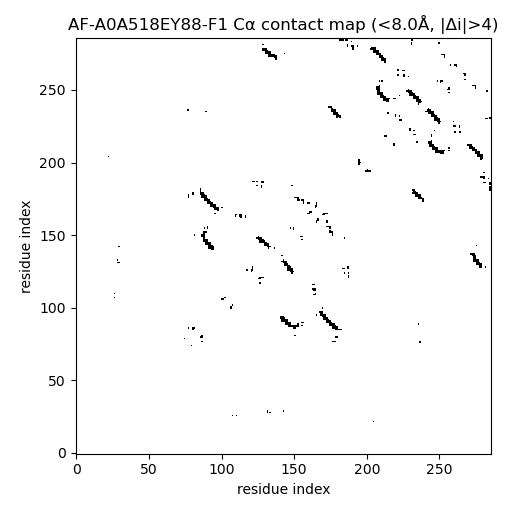 ALA A 1 155 ? 10.911 -13.279 4.568 1.00 95.81 155 ALA A CA 1
ATOM 1155 C C . ALA A 1 155 ? 10.536 -12.314 3.430 1.00 95.81 155 ALA A C 1
ATOM 1157 O O . ALA A 1 155 ? 11.149 -12.345 2.362 1.00 95.81 155 ALA A O 1
ATOM 1158 N N . ALA A 1 156 ? 9.596 -11.397 3.682 1.00 97.31 156 ALA A N 1
ATOM 1159 C CA . ALA A 1 156 ? 9.280 -10.294 2.771 1.00 97.31 156 ALA A CA 1
ATOM 1160 C C . ALA A 1 156 ? 10.481 -9.369 2.543 1.00 97.31 156 ALA A C 1
ATOM 1162 O O . ALA A 1 156 ? 10.775 -9.014 1.400 1.00 97.31 156 ALA A O 1
ATOM 1163 N N . GLN A 1 157 ? 11.239 -9.047 3.596 1.00 97.81 157 GLN A N 1
ATOM 1164 C CA . GLN A 1 157 ? 12.470 -8.270 3.476 1.00 97.81 157 GLN A CA 1
ATOM 1165 C C . GLN A 1 157 ? 13.512 -8.981 2.605 1.00 97.81 157 GLN A C 1
ATOM 1167 O O . GLN A 1 157 ? 14.124 -8.365 1.738 1.00 97.81 157 GLN A O 1
ATOM 1172 N N . ALA A 1 158 ? 13.728 -10.280 2.819 1.00 97.06 158 ALA A N 1
ATOM 1173 C CA . ALA A 1 158 ? 14.680 -11.052 2.030 1.00 97.06 158 ALA A CA 1
ATOM 1174 C C . ALA A 1 158 ? 14.282 -11.079 0.549 1.00 97.06 158 ALA A C 1
ATOM 1176 O O . ALA A 1 158 ? 15.131 -10.846 -0.309 1.00 97.06 158 ALA A O 1
ATOM 1177 N N . ARG A 1 159 ? 12.990 -11.289 0.259 1.00 97.00 159 ARG A N 1
ATOM 1178 C CA . ARG A 1 159 ? 12.468 -11.302 -1.110 1.00 97.00 159 ARG A CA 1
ATOM 1179 C C . ARG A 1 159 ? 12.601 -9.937 -1.777 1.00 97.00 159 ARG A C 1
ATOM 1181 O O . ARG A 1 159 ? 13.126 -9.850 -2.876 1.00 97.00 159 ARG A O 1
ATOM 1188 N N . THR 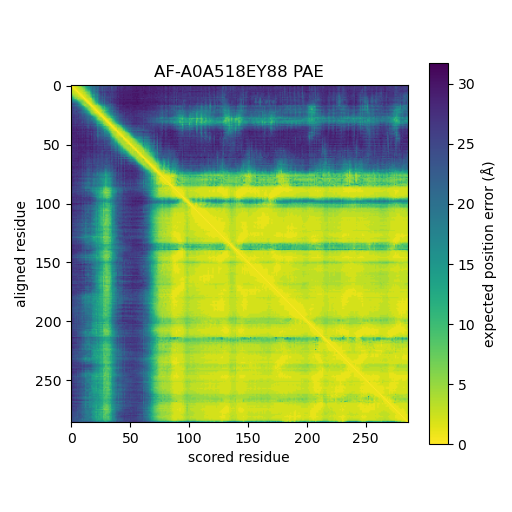A 1 160 ? 12.200 -8.862 -1.107 1.00 96.19 160 THR A N 1
ATOM 1189 C CA . THR A 1 160 ? 12.289 -7.488 -1.635 1.00 96.19 160 THR A CA 1
ATOM 1190 C C . THR A 1 160 ? 13.723 -7.032 -1.900 1.00 96.19 160 THR A C 1
ATOM 1192 O O . THR A 1 160 ? 13.971 -6.348 -2.887 1.00 96.19 160 THR A O 1
ATOM 1195 N N . CYS A 1 161 ? 14.700 -7.488 -1.111 1.00 95.75 161 CYS A N 1
ATOM 1196 C CA . CYS A 1 161 ? 16.125 -7.270 -1.389 1.00 95.75 161 CYS A CA 1
ATOM 1197 C C . CYS A 1 161 ? 16.615 -7.928 -2.696 1.00 95.75 161 CYS A C 1
ATOM 1199 O O . CYS A 1 161 ? 17.734 -7.656 -3.141 1.00 95.75 161 CYS A O 1
ATOM 1201 N N . GLU A 1 162 ? 15.823 -8.805 -3.321 1.00 97.19 162 GLU A N 1
ATOM 1202 C CA . GLU A 1 162 ? 16.151 -9.392 -4.618 1.00 97.19 162 GLU A CA 1
ATOM 1203 C C . GLU A 1 162 ? 15.827 -8.475 -5.803 1.00 97.19 162 GLU A C 1
ATOM 1205 O O . GLU A 1 162 ? 16.389 -8.708 -6.882 1.00 97.19 162 GLU A O 1
ATOM 1210 N N . ASP A 1 163 ? 15.012 -7.434 -5.592 1.00 96.94 163 ASP A N 1
ATOM 1211 C CA . ASP A 1 163 ? 14.641 -6.434 -6.593 1.00 96.94 163 ASP A CA 1
ATOM 1212 C C . ASP A 1 163 ? 15.899 -5.803 -7.221 1.00 96.94 163 ASP A C 1
ATOM 1214 O O . ASP A 1 163 ? 16.746 -5.256 -6.498 1.00 96.94 163 ASP A O 1
ATOM 1218 N N . PRO A 1 164 ? 16.046 -5.838 -8.561 1.00 95.88 164 PRO A N 1
ATOM 1219 C CA . PRO A 1 164 ? 17.128 -5.1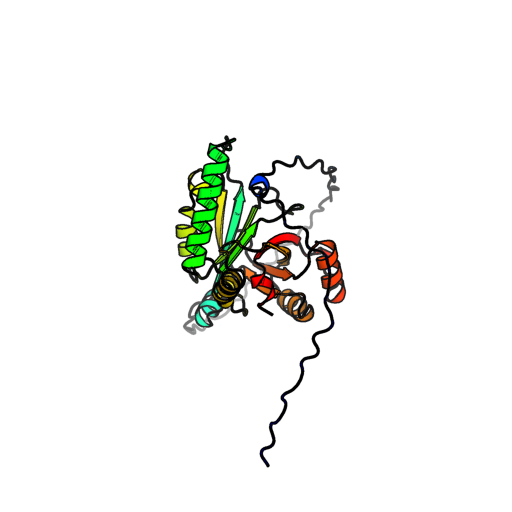60 -9.266 1.00 95.88 164 PRO A CA 1
ATOM 1220 C C . PRO A 1 164 ? 17.323 -3.696 -8.848 1.00 95.88 164 PRO A C 1
ATOM 1222 O O . PRO A 1 164 ? 18.464 -3.256 -8.695 1.00 95.88 164 PRO A O 1
ATOM 1225 N N . ALA A 1 165 ? 16.238 -2.951 -8.620 1.00 94.00 165 ALA A N 1
ATOM 1226 C CA . ALA A 1 165 ? 16.304 -1.541 -8.246 1.00 94.00 165 ALA A CA 1
ATOM 1227 C C . ALA A 1 165 ? 16.713 -1.319 -6.777 1.00 94.00 165 ALA A C 1
ATOM 1229 O O . ALA A 1 165 ? 17.340 -0.308 -6.449 1.00 94.00 165 ALA A O 1
ATOM 1230 N N . THR A 1 166 ? 16.436 -2.281 -5.891 1.00 94.75 166 THR A N 1
ATOM 1231 C CA . THR A 1 166 ? 16.989 -2.289 -4.528 1.00 94.75 166 THR A CA 1
ATOM 1232 C C . THR A 1 166 ? 18.468 -2.673 -4.533 1.00 94.75 166 THR A C 1
ATOM 1234 O O . THR A 1 166 ? 19.281 -2.003 -3.900 1.00 94.75 166 THR A O 1
ATOM 1237 N N . LYS A 1 167 ? 18.862 -3.690 -5.311 1.00 94.81 167 LYS A N 1
ATOM 1238 C CA . LYS A 1 167 ? 20.270 -4.108 -5.455 1.00 94.81 167 LYS A CA 1
ATOM 1239 C C . LYS A 1 167 ? 21.170 -3.017 -6.027 1.00 94.81 167 LYS A C 1
ATOM 1241 O O . LYS A 1 167 ? 22.340 -2.944 -5.658 1.00 94.81 167 LYS A O 1
ATOM 1246 N N . SER A 1 168 ? 20.644 -2.176 -6.915 1.00 92.31 168 SER A N 1
ATOM 1247 C CA . SER A 1 168 ? 21.372 -1.027 -7.462 1.00 92.31 168 SER A CA 1
ATOM 1248 C C . SER A 1 168 ? 21.432 0.174 -6.508 1.00 92.31 168 SER A C 1
ATOM 1250 O O . SER A 1 168 ? 22.102 1.161 -6.809 1.00 92.31 168 SER A O 1
ATOM 1252 N N . GLY A 1 169 ? 20.750 0.109 -5.359 1.00 93.19 169 GLY A N 1
ATOM 1253 C CA . GLY A 1 169 ? 20.722 1.169 -4.353 1.00 93.19 169 GLY A CA 1
ATOM 1254 C C . GLY A 1 169 ? 19.843 2.370 -4.711 1.00 93.19 169 GLY A C 1
ATOM 1255 O O . GLY A 1 169 ? 19.861 3.360 -3.980 1.00 93.19 169 GLY A O 1
ATOM 1256 N N . ILE A 1 170 ? 19.075 2.316 -5.807 1.00 92.50 170 ILE A N 1
ATOM 1257 C CA . ILE A 1 170 ? 18.088 3.363 -6.136 1.00 92.50 170 ILE A CA 1
ATOM 1258 C C . ILE A 1 170 ? 16.922 3.326 -5.164 1.00 92.50 170 ILE A C 1
ATOM 1260 O O . ILE A 1 170 ? 16.350 4.366 -4.837 1.00 92.50 170 ILE A O 1
ATOM 1264 N N . PHE A 1 171 ? 16.575 2.131 -4.704 1.00 94.75 171 PHE A N 1
ATOM 1265 C CA . PHE A 1 171 ? 15.500 1.920 -3.763 1.00 94.75 171 PHE A CA 1
ATOM 1266 C C . PHE A 1 171 ? 15.997 1.299 -2.468 1.00 94.75 171 PHE A C 1
ATOM 1268 O O . PHE A 1 171 ? 16.899 0.466 -2.451 1.00 94.75 171 PHE A O 1
ATOM 1275 N N . GLN A 1 172 ? 15.349 1.691 -1.380 1.00 95.50 172 GLN A N 1
ATOM 1276 C CA . GLN A 1 172 ? 15.443 1.044 -0.082 1.00 95.50 172 GLN A CA 1
ATOM 1277 C C . GLN A 1 172 ? 14.057 0.527 0.277 1.00 95.50 172 GLN A C 1
ATOM 1279 O O . GLN A 1 172 ? 13.078 1.268 0.190 1.00 95.50 172 GLN A O 1
ATOM 1284 N N . MET A 1 173 ? 13.976 -0.741 0.664 1.00 95.94 173 MET A N 1
ATOM 1285 C CA . MET A 1 173 ? 12.731 -1.357 1.107 1.00 95.94 173 MET A CA 1
ATOM 1286 C C . MET A 1 173 ? 12.835 -1.745 2.576 1.00 95.94 173 MET A C 1
ATOM 1288 O O . MET A 1 173 ? 13.853 -2.290 3.003 1.00 95.94 173 MET A O 1
ATOM 1292 N N . GLU A 1 174 ? 11.776 -1.476 3.330 1.00 97.44 174 GLU A N 1
ATOM 1293 C CA . GLU A 1 174 ? 11.628 -1.892 4.724 1.00 97.44 174 GLU A CA 1
ATOM 1294 C C . GLU A 1 174 ? 10.299 -2.627 4.879 1.00 97.44 174 GLU A C 1
ATOM 1296 O O . GLU A 1 174 ? 9.245 -2.081 4.557 1.00 97.44 174 GLU A O 1
ATOM 1301 N N . SER A 1 175 ? 10.360 -3.863 5.365 1.00 98.25 175 SER A N 1
ATOM 1302 C CA . SER A 1 175 ? 9.212 -4.750 5.551 1.00 98.25 175 SER A CA 1
ATOM 1303 C C . SER A 1 175 ? 8.840 -4.857 7.026 1.00 98.25 175 SER A C 1
ATOM 1305 O O . SER A 1 175 ? 9.694 -5.095 7.881 1.00 98.25 175 SER A O 1
ATOM 1307 N N . MET A 1 176 ? 7.557 -4.682 7.331 1.00 97.81 176 MET A N 1
ATOM 1308 C CA . MET A 1 176 ? 7.036 -4.543 8.688 1.00 97.81 176 MET A CA 1
ATOM 1309 C C . MET A 1 176 ? 5.782 -5.399 8.886 1.00 97.81 176 MET A C 1
ATOM 1311 O O . MET A 1 176 ? 4.976 -5.528 7.961 1.00 97.81 176 MET A O 1
ATOM 1315 N N . PRO A 1 177 ? 5.569 -5.950 10.092 1.00 97.25 177 PRO A N 1
ATOM 1316 C CA . PRO A 1 177 ? 4.366 -6.717 10.374 1.00 97.25 177 PRO A CA 1
ATOM 1317 C C . PRO A 1 177 ? 3.124 -5.828 10.289 1.00 97.25 177 PRO A C 1
ATOM 1319 O O . PRO A 1 177 ? 3.074 -4.757 10.897 1.00 97.25 177 PRO A O 1
ATOM 1322 N N . PHE A 1 178 ? 2.126 -6.293 9.541 1.00 97.12 178 PHE A N 1
ATOM 1323 C CA . PHE A 1 178 ? 0.848 -5.620 9.334 1.00 97.12 178 PHE A CA 1
ATOM 1324 C C . PHE A 1 178 ? -0.289 -6.566 9.708 1.00 97.12 178 PHE A C 1
ATOM 1326 O O . PHE A 1 178 ? -0.283 -7.729 9.304 1.00 97.12 178 PHE A O 1
ATOM 1333 N N . ALA A 1 179 ? -1.250 -6.086 10.489 1.00 95.69 179 ALA A N 1
ATOM 1334 C CA . ALA A 1 179 ? -2.412 -6.866 10.894 1.00 95.69 179 ALA A CA 1
ATOM 1335 C C . ALA A 1 179 ? -3.690 -6.211 10.381 1.00 95.69 179 ALA A C 1
ATOM 1337 O O . ALA A 1 179 ? -3.918 -5.022 10.598 1.00 95.69 179 ALA A O 1
ATOM 1338 N N . THR A 1 180 ? -4.536 -6.988 9.712 1.00 95.25 180 THR A N 1
ATOM 1339 C CA . THR A 1 180 ? -5.819 -6.507 9.203 1.00 95.25 180 THR A CA 1
ATOM 1340 C C . THR A 1 180 ? -6.851 -7.625 9.182 1.00 95.25 180 THR A C 1
ATOM 1342 O O . THR A 1 180 ? -6.540 -8.763 8.845 1.00 95.25 180 THR A O 1
ATOM 1345 N N . ARG A 1 181 ? -8.105 -7.287 9.498 1.00 94.25 181 ARG A N 1
ATOM 1346 C CA . ARG A 1 181 ? -9.239 -8.221 9.409 1.00 94.25 181 ARG A CA 1
ATOM 1347 C C . ARG A 1 181 ? -9.685 -8.513 7.971 1.00 94.25 181 ARG A C 1
ATOM 1349 O O . ARG A 1 181 ? -10.550 -9.356 7.756 1.00 94.25 181 ARG A O 1
ATOM 1356 N N . PHE A 1 182 ? -9.183 -7.749 7.002 1.00 95.50 182 PHE A N 1
ATOM 1357 C CA . PHE A 1 182 ? -9.567 -7.873 5.600 1.00 95.50 182 PHE A CA 1
ATOM 1358 C C . PHE A 1 182 ? -8.772 -9.006 4.939 1.00 95.50 182 PHE A C 1
ATOM 1360 O O . PHE A 1 182 ? -7.569 -9.160 5.171 1.00 95.50 182 PHE A O 1
ATOM 1367 N N . ASP A 1 183 ? -9.433 -9.799 4.094 1.00 96.50 183 ASP A N 1
ATOM 1368 C CA . ASP A 1 183 ? -8.771 -10.869 3.345 1.00 96.50 183 ASP A CA 1
ATOM 1369 C C . ASP A 1 183 ? -8.069 -10.310 2.102 1.00 96.50 183 ASP A C 1
ATOM 1371 O O . ASP A 1 183 ? -8.575 -10.368 0.980 1.00 96.50 183 ASP A O 1
ATOM 1375 N N . LEU A 1 184 ? -6.869 -9.761 2.298 1.00 97.44 184 LEU A N 1
ATOM 1376 C CA . LEU A 1 184 ? -6.070 -9.212 1.203 1.00 97.44 184 LEU A CA 1
ATOM 1377 C C . LEU A 1 184 ? -5.651 -10.290 0.184 1.00 97.44 184 LEU A C 1
ATOM 1379 O O . LEU A 1 184 ? -5.286 -9.953 -0.943 1.00 97.44 184 LEU A O 1
ATOM 1383 N N . ARG A 1 185 ? -5.738 -11.585 0.528 1.00 97.62 185 ARG A N 1
ATOM 1384 C CA . ARG A 1 185 ? -5.435 -12.699 -0.392 1.00 97.62 185 ARG A CA 1
ATOM 1385 C C . ARG A 1 185 ? -6.478 -12.848 -1.499 1.00 97.62 185 ARG A C 1
ATOM 1387 O O . ARG A 1 185 ? -6.213 -13.516 -2.499 1.00 97.62 185 ARG A O 1
ATOM 1394 N N . ALA A 1 186 ? -7.628 -12.187 -1.374 1.00 97.44 186 ALA A N 1
ATOM 1395 C CA . ALA A 1 186 ? -8.615 -12.090 -2.443 1.00 97.44 186 ALA A CA 1
ATOM 1396 C C . ALA A 1 186 ? -8.146 -11.205 -3.618 1.00 97.44 186 ALA A C 1
ATOM 1398 O O . ALA A 1 186 ? -8.657 -11.349 -4.729 1.00 97.44 186 ALA A O 1
ATOM 1399 N N . LEU A 1 187 ? -7.148 -10.333 -3.430 1.00 97.69 187 LEU A N 1
ATOM 1400 C CA . LEU A 1 187 ? -6.719 -9.379 -4.461 1.00 97.69 187 LEU A CA 1
ATOM 1401 C C . LEU A 1 187 ? -6.116 -10.039 -5.717 1.00 97.69 187 LEU A C 1
ATOM 1403 O O . LEU A 1 187 ? -6.595 -9.730 -6.816 1.00 97.69 187 LEU A O 1
ATOM 1407 N N . PRO A 1 188 ? -5.131 -10.963 -5.626 1.00 97.62 188 PRO A N 1
ATOM 1408 C CA . PRO A 1 188 ? -4.583 -11.615 -6.814 1.00 97.62 188 PRO A CA 1
ATOM 1409 C C . PRO A 1 188 ? -5.614 -12.333 -7.702 1.00 97.62 188 PRO A C 1
ATOM 1411 O O . PRO A 1 188 ? -5.585 -12.128 -8.919 1.00 97.62 188 PRO A O 1
ATOM 1414 N N . PRO A 1 189 ? -6.548 -13.162 -7.181 1.00 97.69 189 PRO A N 1
ATOM 1415 C CA . PRO A 1 189 ? -7.548 -13.796 -8.036 1.00 97.69 189 PRO A CA 1
ATOM 1416 C C . PRO A 1 189 ? -8.522 -12.798 -8.678 1.00 97.69 189 PRO A C 1
ATOM 1418 O O . PRO A 1 189 ? -8.901 -13.023 -9.830 1.00 97.69 189 PRO A O 1
ATOM 1421 N N . ILE A 1 190 ? -8.884 -11.699 -8.003 1.00 97.62 190 ILE A N 1
ATOM 1422 C CA . ILE A 1 190 ? -9.722 -10.640 -8.592 1.00 97.62 190 ILE A CA 1
ATOM 1423 C C . ILE A 1 190 ? -9.008 -10.001 -9.790 1.00 97.62 190 ILE A C 1
ATOM 1425 O O . ILE A 1 190 ? -9.569 -9.951 -10.886 1.00 97.62 190 ILE A O 1
ATOM 1429 N N . GLU A 1 191 ? -7.752 -9.574 -9.625 1.00 97.44 191 GLU A N 1
ATOM 1430 C CA . GLU A 1 191 ? -7.002 -8.933 -10.715 1.00 97.44 191 GLU A CA 1
ATOM 1431 C C . GLU A 1 191 ? -6.748 -9.892 -11.881 1.00 97.44 191 GLU A C 1
ATOM 1433 O O . GLU A 1 191 ? -6.907 -9.506 -13.038 1.00 97.44 191 GLU A O 1
ATOM 1438 N N . ARG A 1 192 ? -6.424 -11.166 -11.613 1.00 96.19 192 ARG A N 1
ATOM 1439 C CA . ARG A 1 192 ? -6.330 -12.184 -12.675 1.00 96.19 192 ARG A CA 1
ATOM 1440 C C . ARG A 1 192 ? -7.656 -12.326 -13.423 1.00 96.19 192 ARG A C 1
ATOM 1442 O O . ARG A 1 192 ? -7.657 -12.441 -14.647 1.00 96.19 192 ARG A O 1
ATOM 1449 N N . GLY A 1 193 ? -8.781 -12.265 -12.710 1.00 97.25 193 GLY A N 1
ATOM 1450 C CA . GLY A 1 193 ? -10.119 -12.192 -13.295 1.00 97.25 193 GLY A CA 1
ATOM 1451 C C . GLY A 1 193 ? -10.275 -11.014 -14.257 1.00 97.25 193 GLY A C 1
ATOM 1452 O O . GLY A 1 193 ? -10.735 -11.198 -15.386 1.00 97.25 193 GLY A O 1
ATOM 1453 N N . PHE A 1 194 ? -9.833 -9.823 -13.854 1.00 96.56 194 PHE A N 1
ATOM 1454 C CA . PHE A 1 194 ? -9.850 -8.635 -14.705 1.00 96.56 194 PHE A CA 1
ATOM 1455 C C . PHE A 1 194 ? -8.937 -8.756 -15.926 1.00 96.56 194 PHE A C 1
ATOM 1457 O O . PHE A 1 194 ? -9.388 -8.452 -17.031 1.00 96.56 194 PHE A O 1
ATOM 1464 N N . ARG A 1 195 ? -7.707 -9.260 -15.778 1.00 95.19 195 ARG A N 1
ATOM 1465 C CA . ARG A 1 195 ? -6.798 -9.513 -16.913 1.00 95.19 195 ARG A CA 1
ATOM 1466 C C . ARG A 1 195 ? -7.425 -10.461 -17.938 1.00 95.19 195 ARG A C 1
ATOM 1468 O O . ARG A 1 195 ? -7.479 -10.144 -19.127 1.00 95.19 195 ARG A O 1
ATOM 1475 N N . MET A 1 196 ? -8.021 -11.564 -17.474 1.00 95.88 196 MET A N 1
ATOM 1476 C CA . MET A 1 196 ? -8.730 -12.515 -18.340 1.00 95.88 196 MET A CA 1
ATOM 1477 C C . MET A 1 196 ? -9.922 -11.881 -19.069 1.00 95.88 196 MET A C 1
ATOM 1479 O O . MET A 1 196 ? -10.109 -12.128 -20.258 1.00 95.88 196 MET A O 1
ATOM 1483 N N . GLN A 1 197 ? -10.723 -11.055 -18.389 1.00 95.81 197 GLN A N 1
ATOM 1484 C CA . GLN A 1 197 ? -11.865 -10.368 -19.009 1.00 95.81 197 GLN A CA 1
ATOM 1485 C C . GLN A 1 197 ? -11.434 -9.320 -20.039 1.00 95.81 197 GLN A C 1
ATOM 1487 O O . GLN A 1 197 ? -12.092 -9.163 -21.068 1.00 95.81 197 GLN A O 1
ATOM 1492 N N . ARG A 1 198 ? -10.334 -8.606 -19.772 1.00 95.75 198 ARG A N 1
ATOM 1493 C CA . ARG A 1 198 ? -9.749 -7.628 -20.699 1.00 95.75 198 ARG A CA 1
ATOM 1494 C C . ARG A 1 198 ? -9.076 -8.303 -21.897 1.00 95.75 198 ARG A C 1
ATOM 1496 O O . ARG A 1 198 ? -8.988 -7.686 -22.955 1.00 95.75 198 ARG A O 1
ATOM 1503 N N . GLY A 1 199 ? -8.611 -9.544 -21.738 1.00 95.00 199 GLY A N 1
ATOM 1504 C CA . GLY A 1 199 ? -7.762 -10.217 -22.722 1.00 95.00 199 GLY A CA 1
ATOM 1505 C C . GLY A 1 199 ? -6.386 -9.556 -22.856 1.00 95.00 199 GLY A C 1
ATOM 1506 O O . GLY A 1 199 ? -5.788 -9.621 -23.927 1.00 95.00 199 GLY A O 1
ATOM 1507 N N . SER A 1 200 ? -5.924 -8.883 -21.798 1.00 92.56 200 SER A N 1
ATOM 1508 C CA . SER A 1 200 ? -4.616 -8.232 -21.710 1.00 92.56 200 SER A CA 1
ATOM 1509 C C . SER A 1 200 ? -4.047 -8.426 -20.307 1.00 92.56 200 SER A C 1
ATOM 1511 O O . SER A 1 200 ? -4.793 -8.362 -19.324 1.00 92.56 200 SER A O 1
ATOM 1513 N N . ASP A 1 201 ? -2.732 -8.613 -20.230 1.00 87.69 201 ASP A N 1
ATOM 1514 C CA . ASP A 1 201 ? -1.987 -8.647 -18.970 1.00 87.69 201 ASP A CA 1
ATOM 1515 C C . ASP A 1 201 ? -1.792 -7.244 -18.373 1.00 87.69 201 ASP A C 1
ATOM 1517 O O . ASP A 1 201 ? -1.416 -7.117 -17.207 1.00 87.69 201 ASP A O 1
ATOM 1521 N N . ASP A 1 202 ? -2.137 -6.195 -19.132 1.00 88.12 202 ASP A N 1
ATOM 1522 C CA . ASP A 1 202 ? -2.084 -4.813 -18.669 1.00 88.12 202 ASP A CA 1
ATOM 1523 C C . ASP A 1 202 ? -2.920 -4.625 -17.402 1.00 88.12 202 ASP A C 1
ATOM 1525 O O . ASP A 1 202 ? -4.110 -4.964 -17.331 1.00 88.12 202 ASP A O 1
ATOM 1529 N N . VAL A 1 203 ? -2.291 -4.013 -16.405 1.00 89.50 203 VAL A N 1
ATOM 1530 C CA . VAL A 1 203 ? -2.929 -3.600 -15.161 1.00 89.50 203 VAL A CA 1
ATOM 1531 C C . VAL A 1 203 ? -3.632 -2.262 -15.372 1.00 89.50 203 VAL A C 1
ATOM 1533 O O . VAL A 1 203 ? -3.038 -1.292 -15.844 1.00 89.50 203 VAL A O 1
ATOM 1536 N N . VAL A 1 204 ? -4.903 -2.179 -14.973 1.00 94.25 204 VAL A N 1
ATOM 1537 C CA . VAL A 1 204 ? -5.620 -0.898 -14.946 1.00 94.25 204 VAL A CA 1
ATOM 1538 C C . VAL A 1 204 ? -5.362 -0.229 -13.606 1.00 94.25 204 VAL A C 1
ATOM 1540 O O . VAL A 1 204 ? -5.864 -0.661 -12.569 1.00 94.25 204 VAL A O 1
ATOM 1543 N N . ALA A 1 205 ? -4.566 0.832 -13.652 1.00 95.31 205 ALA A N 1
ATOM 1544 C CA . ALA A 1 205 ? -4.264 1.656 -12.498 1.00 95.31 205 ALA A CA 1
ATOM 1545 C C . ALA A 1 205 ? -5.447 2.574 -12.129 1.00 95.31 205 ALA A C 1
ATOM 1547 O O . ALA A 1 205 ? -6.089 3.171 -12.998 1.00 95.31 205 ALA A O 1
ATOM 1548 N N . ARG A 1 206 ? -5.703 2.714 -10.828 1.00 96.50 206 ARG A N 1
ATOM 1549 C CA . ARG A 1 206 ? -6.729 3.560 -10.216 1.00 96.50 206 ARG A CA 1
ATOM 1550 C C . ARG A 1 206 ? -6.116 4.349 -9.049 1.00 96.50 206 ARG A C 1
ATOM 1552 O O . ARG A 1 206 ? -5.330 3.783 -8.288 1.00 96.50 206 ARG A O 1
ATOM 1559 N N . PRO A 1 207 ? -6.431 5.649 -8.912 1.00 97.69 207 PRO A N 1
ATOM 1560 C CA . PRO A 1 207 ? -6.009 6.433 -7.760 1.00 97.69 207 PRO A CA 1
ATOM 1561 C C . PRO A 1 207 ? -6.841 6.099 -6.518 1.00 97.69 207 PRO A C 1
ATOM 1563 O O . PRO A 1 207 ? -8.052 5.898 -6.604 1.00 97.69 207 PRO A O 1
ATOM 1566 N N . TYR A 1 208 ? -6.158 6.119 -5.383 1.00 98.06 208 TYR A N 1
ATOM 1567 C CA . TYR A 1 208 ? -6.642 5.943 -4.022 1.00 98.06 208 TYR A CA 1
ATOM 1568 C C . TYR A 1 208 ? -5.972 6.989 -3.122 1.00 98.06 208 TYR A C 1
ATOM 1570 O O . TYR A 1 208 ? -4.998 7.648 -3.511 1.00 98.06 208 TYR A O 1
ATOM 1578 N N . VAL A 1 209 ? -6.438 7.102 -1.881 1.00 97.75 209 VAL A N 1
ATOM 1579 C CA . VAL A 1 209 ? -5.727 7.850 -0.840 1.00 97.75 209 VAL A CA 1
ATOM 1580 C C . VAL A 1 209 ? -5.481 6.945 0.348 1.00 97.75 209 VAL A C 1
ATOM 1582 O O . VAL A 1 209 ? -6.388 6.285 0.838 1.00 97.75 209 VAL A O 1
ATOM 1585 N N . ILE A 1 210 ? -4.250 6.949 0.837 1.00 97.56 210 ILE A N 1
ATOM 1586 C CA . ILE A 1 210 ? -3.873 6.298 2.080 1.00 97.56 210 ILE A CA 1
ATOM 1587 C C . ILE A 1 210 ? -3.928 7.331 3.193 1.00 97.56 210 ILE A C 1
ATOM 1589 O O . ILE A 1 210 ? -3.256 8.360 3.118 1.00 97.56 210 ILE A O 1
ATOM 1593 N N . ALA A 1 211 ? -4.732 7.051 4.211 1.00 97.00 211 ALA A N 1
ATOM 1594 C CA . ALA A 1 211 ? -4.787 7.811 5.446 1.00 97.00 211 ALA A CA 1
ATOM 1595 C C . ALA A 1 211 ? -4.036 7.047 6.541 1.00 97.00 211 ALA A C 1
ATOM 1597 O O . ALA A 1 211 ? -4.251 5.846 6.713 1.00 97.00 211 ALA A O 1
ATOM 1598 N N . MET A 1 212 ? -3.167 7.733 7.280 1.00 96.19 212 MET A N 1
ATOM 1599 C CA . MET A 1 212 ? -2.446 7.163 8.419 1.00 96.19 212 MET A CA 1
ATOM 1600 C C . MET A 1 212 ? -2.704 7.996 9.672 1.00 96.19 212 MET A C 1
ATOM 1602 O O . MET A 1 212 ? -2.810 9.218 9.591 1.00 96.19 212 MET A O 1
ATOM 1606 N N . ILE A 1 213 ? -2.821 7.333 10.818 1.00 95.94 213 ILE A N 1
ATOM 1607 C CA . ILE A 1 213 ? -3.055 7.940 12.135 1.00 95.94 213 ILE A CA 1
ATOM 1608 C C . ILE A 1 213 ? -2.381 7.071 13.207 1.00 95.94 213 ILE A C 1
ATOM 1610 O O . ILE A 1 213 ? -2.284 5.857 13.006 1.00 95.94 213 ILE A O 1
ATOM 1614 N N . PRO A 1 214 ? -1.944 7.619 14.358 1.00 94.25 214 PRO A N 1
ATOM 1615 C CA . PRO A 1 214 ? -1.501 6.791 15.474 1.00 94.25 214 PRO A CA 1
ATOM 1616 C C . PRO A 1 214 ? -2.521 5.707 15.854 1.00 94.25 214 PRO A C 1
ATOM 1618 O O . PRO A 1 214 ? -3.723 5.971 15.985 1.00 94.25 214 PRO A O 1
ATOM 1621 N N . THR A 1 215 ? -2.031 4.482 16.051 1.00 87.75 215 THR A N 1
ATOM 1622 C CA . THR A 1 215 ? -2.864 3.324 16.369 1.00 87.75 215 THR A CA 1
ATOM 1623 C C . THR A 1 215 ? -3.624 3.558 17.662 1.00 87.75 215 THR A C 1
ATOM 1625 O O . THR A 1 215 ? -3.062 3.841 18.721 1.00 87.75 215 THR A O 1
ATOM 1628 N N . SER A 1 216 ? -4.940 3.405 17.580 1.00 82.69 216 SER A N 1
ATOM 1629 C CA . SER A 1 216 ? -5.836 3.499 18.722 1.00 82.69 216 SER A CA 1
ATOM 1630 C C . SER A 1 216 ? -7.124 2.735 18.438 1.00 82.69 216 SER A C 1
ATOM 1632 O O . SER A 1 216 ? -7.499 2.515 17.288 1.00 82.69 216 SER A O 1
ATOM 1634 N N . VAL A 1 217 ? -7.865 2.390 19.493 1.00 78.50 217 VAL A N 1
ATOM 1635 C CA . VAL A 1 217 ? -9.231 1.858 19.338 1.00 78.50 217 VAL A CA 1
ATOM 1636 C C . VAL A 1 217 ? -10.108 2.835 18.543 1.00 78.50 217 VAL A C 1
ATOM 1638 O O . VAL A 1 217 ? -10.957 2.409 17.767 1.00 78.50 217 VAL A O 1
ATOM 1641 N N . ALA A 1 218 ? -9.874 4.144 18.692 1.00 83.25 218 ALA A N 1
ATOM 1642 C CA . ALA A 1 218 ? -10.599 5.169 17.953 1.00 83.25 218 ALA A CA 1
ATOM 1643 C C . ALA A 1 218 ? -10.327 5.109 16.442 1.00 83.25 218 ALA A C 1
ATOM 1645 O O . ALA A 1 218 ? -11.267 5.285 15.675 1.00 83.25 218 ALA A O 1
ATOM 1646 N N . ALA A 1 219 ? -9.098 4.807 16.007 1.00 87.56 219 ALA A N 1
ATOM 1647 C CA . ALA A 1 219 ? -8.758 4.716 14.585 1.00 87.56 219 ALA A CA 1
ATOM 1648 C C . ALA A 1 219 ? -9.619 3.670 13.860 1.00 87.56 219 ALA A C 1
ATOM 1650 O O . ALA A 1 219 ? -10.269 3.984 12.864 1.00 87.56 219 ALA A O 1
ATOM 1651 N N . ASN A 1 220 ? -9.717 2.459 14.416 1.00 87.75 220 ASN A N 1
ATOM 1652 C CA . ASN A 1 220 ? -10.529 1.392 13.828 1.00 87.75 220 ASN A CA 1
ATOM 1653 C C . ASN A 1 220 ? -12.023 1.747 13.804 1.00 87.75 220 ASN A C 1
ATOM 1655 O O . ASN A 1 220 ? -12.680 1.518 12.794 1.00 87.75 220 ASN A O 1
ATOM 1659 N N . VAL A 1 221 ? -12.551 2.371 14.864 1.00 91.06 221 VAL A N 1
ATOM 1660 C CA . VAL A 1 221 ? -13.953 2.834 14.894 1.00 91.06 221 VAL A CA 1
ATOM 1661 C C . VAL A 1 221 ? -14.214 3.903 13.829 1.00 91.06 221 VAL A C 1
ATOM 1663 O O . VAL A 1 221 ? -15.249 3.868 13.168 1.00 91.06 221 VAL A O 1
ATOM 1666 N N . ILE A 1 222 ? -13.281 4.839 13.638 1.00 91.62 222 ILE A N 1
ATOM 1667 C CA . ILE A 1 222 ? -13.386 5.877 12.605 1.00 91.62 222 ILE A CA 1
ATOM 1668 C C . ILE A 1 222 ? -13.423 5.237 11.218 1.00 91.62 222 ILE A C 1
ATOM 1670 O O . ILE A 1 222 ? -14.286 5.581 10.414 1.00 91.62 222 ILE A O 1
ATOM 1674 N N . PHE A 1 223 ? -12.533 4.280 10.942 1.00 93.75 223 PHE A N 1
ATOM 1675 C CA . PHE A 1 223 ? -12.509 3.602 9.648 1.00 93.75 223 PHE A CA 1
ATOM 1676 C C . PHE A 1 223 ? -13.760 2.756 9.396 1.00 93.75 223 PHE A C 1
ATOM 1678 O O . PHE A 1 223 ? -14.266 2.758 8.279 1.00 93.75 223 PHE A O 1
ATOM 1685 N N . GLU A 1 224 ? -14.331 2.115 10.418 1.00 93.50 224 GLU A N 1
ATOM 1686 C CA . GLU A 1 224 ? -15.621 1.421 10.290 1.00 93.50 224 GLU A CA 1
ATOM 1687 C C . GLU A 1 224 ? -16.767 2.368 9.916 1.00 93.50 224 GLU A C 1
ATOM 1689 O O . GLU A 1 224 ? -17.636 2.011 9.121 1.00 93.50 224 GLU A O 1
ATOM 1694 N N . GLN A 1 225 ? -16.770 3.587 10.459 1.00 96.06 225 GLN A N 1
ATOM 1695 C CA . GLN A 1 225 ? -17.810 4.580 10.182 1.00 96.06 225 GLN A CA 1
ATOM 1696 C C . GLN A 1 225 ? -17.751 5.148 8.758 1.00 96.06 225 GLN A C 1
ATOM 1698 O O . GLN A 1 225 ? -18.750 5.691 8.287 1.00 96.06 225 GLN A O 1
ATOM 1703 N N . LEU A 1 226 ? -16.621 5.003 8.057 1.00 95.88 226 LEU A N 1
ATOM 1704 C CA . LEU A 1 226 ? -16.478 5.422 6.659 1.00 95.88 226 LEU A CA 1
ATOM 1705 C C . LEU A 1 226 ? -17.226 4.510 5.669 1.00 95.88 226 LEU A C 1
ATOM 1707 O O . LEU A 1 226 ? -17.413 4.900 4.512 1.00 95.88 226 LEU A O 1
ATOM 1711 N N . GLY A 1 227 ? -17.665 3.321 6.101 1.00 95.75 227 GLY A N 1
ATOM 1712 C CA . GLY A 1 227 ? -18.375 2.362 5.252 1.00 95.75 227 GLY A CA 1
ATOM 1713 C C . GLY A 1 227 ? -17.582 2.022 3.988 1.00 95.75 227 GLY A C 1
ATOM 1714 O O . GLY A 1 227 ? -16.376 1.812 4.053 1.00 95.75 227 GLY A O 1
ATOM 1715 N N . GLU A 1 228 ? -18.244 2.044 2.829 1.00 95.75 228 GLU A N 1
ATOM 1716 C CA . GLU A 1 228 ? -17.642 1.719 1.522 1.00 95.75 228 GLU A CA 1
ATOM 1717 C C . GLU A 1 228 ? -16.500 2.665 1.101 1.00 95.75 228 GLU A C 1
ATOM 1719 O O . GLU A 1 228 ? -15.750 2.344 0.182 1.00 95.75 228 GLU A O 1
ATOM 1724 N N . THR A 1 229 ? -16.337 3.821 1.761 1.00 97.38 229 THR A N 1
ATOM 1725 C CA . THR A 1 229 ? -15.205 4.720 1.479 1.00 97.38 229 THR A CA 1
ATOM 1726 C C . THR A 1 229 ? -13.889 4.130 1.983 1.00 97.38 229 THR A C 1
ATOM 1728 O O . THR A 1 229 ? -12.850 4.360 1.371 1.00 97.38 229 THR A O 1
ATOM 1731 N N . ALA A 1 230 ? -13.909 3.375 3.085 1.00 97.44 230 ALA A N 1
ATOM 1732 C CA . ALA A 1 230 ? -12.747 2.633 3.559 1.00 97.44 230 ALA A CA 1
ATOM 1733 C C . ALA A 1 230 ? -12.731 1.259 2.884 1.00 97.44 230 ALA A C 1
ATOM 1735 O O . ALA A 1 230 ? -13.627 0.453 3.100 1.00 97.44 230 ALA A O 1
ATOM 1736 N N . ILE A 1 231 ? -11.718 1.000 2.059 1.00 97.56 231 ILE A N 1
ATOM 1737 C CA . ILE A 1 231 ? -11.566 -0.268 1.335 1.00 97.56 231 ILE A CA 1
ATOM 1738 C C . ILE A 1 231 ? -11.001 -1.340 2.262 1.00 97.56 231 ILE A C 1
ATOM 1740 O O . ILE A 1 231 ? -11.526 -2.438 2.387 1.00 97.56 231 ILE A O 1
ATOM 1744 N N . PHE A 1 232 ? -9.893 -1.021 2.921 1.00 97.62 232 PHE A N 1
ATOM 1745 C CA . PHE A 1 232 ? -9.352 -1.841 3.990 1.00 97.62 232 PHE A CA 1
ATOM 1746 C C . PHE A 1 232 ? -8.495 -0.982 4.905 1.00 97.62 232 PHE A C 1
ATOM 1748 O O . PHE A 1 232 ? -7.991 0.076 4.517 1.00 97.62 232 PHE A O 1
ATOM 1755 N N . TYR A 1 233 ? -8.305 -1.459 6.126 1.00 97.38 233 TYR A N 1
ATOM 1756 C CA . TYR A 1 233 ? -7.445 -0.812 7.103 1.00 97.38 233 TYR A CA 1
ATOM 1757 C C . TYR A 1 233 ? -6.837 -1.830 8.062 1.00 97.38 233 TYR A C 1
ATOM 1759 O O . TYR A 1 233 ? -7.327 -2.954 8.196 1.00 97.38 233 TYR A O 1
ATOM 1767 N N . GLY A 1 234 ? -5.751 -1.448 8.719 1.00 95.88 234 GLY A N 1
ATOM 1768 C CA . GLY A 1 234 ? -5.045 -2.309 9.656 1.00 95.88 234 GLY A CA 1
ATOM 1769 C C . GLY A 1 234 ? -3.944 -1.581 10.409 1.00 95.88 234 GLY A C 1
ATOM 1770 O O . GLY A 1 234 ? -3.681 -0.403 10.163 1.00 95.88 234 GLY A O 1
ATOM 1771 N N . ASP A 1 235 ? -3.290 -2.305 11.307 1.00 96.06 235 ASP A N 1
ATOM 1772 C CA . ASP A 1 235 ? -2.269 -1.776 12.205 1.00 96.06 235 ASP A CA 1
ATOM 1773 C C . ASP A 1 235 ? -0.872 -2.231 11.780 1.00 96.06 235 ASP A C 1
ATOM 1775 O O . ASP A 1 235 ? -0.641 -3.408 11.484 1.00 96.06 235 ASP A O 1
ATOM 1779 N N . VAL A 1 236 ? 0.081 -1.298 11.785 1.00 95.81 236 VAL A N 1
ATOM 1780 C CA . VAL A 1 236 ? 1.503 -1.578 11.576 1.00 95.81 236 VAL A CA 1
ATOM 1781 C C . VAL A 1 236 ? 2.169 -1.798 12.931 1.00 95.81 236 VAL A C 1
ATOM 1783 O O . VAL A 1 236 ? 2.247 -0.907 13.779 1.00 95.81 236 VAL A O 1
ATOM 1786 N N . LEU A 1 237 ? 2.673 -3.010 13.143 1.00 94.50 237 LEU A N 1
ATOM 1787 C CA . LEU A 1 237 ? 3.102 -3.479 14.462 1.00 94.50 237 LEU A CA 1
ATOM 1788 C C . LEU A 1 237 ? 4.618 -3.353 14.695 1.00 94.50 237 LEU A C 1
ATOM 1790 O O . LEU A 1 237 ? 5.117 -3.722 15.760 1.00 94.50 237 LEU A O 1
ATOM 1794 N N . GLY A 1 238 ? 5.371 -2.831 13.721 1.00 93.69 238 GLY A N 1
ATOM 1795 C CA . GLY A 1 238 ? 6.824 -2.677 13.805 1.00 93.69 238 GLY A CA 1
ATOM 1796 C C . GLY A 1 238 ? 7.412 -1.729 12.757 1.00 93.69 238 GLY A C 1
ATOM 1797 O O . GLY A 1 238 ? 6.689 -1.179 11.937 1.00 93.69 238 GLY A O 1
ATOM 1798 N N . GLY A 1 239 ? 8.735 -1.550 12.800 1.00 94.62 239 GLY A N 1
ATOM 1799 C CA . GLY A 1 239 ? 9.496 -0.721 11.852 1.00 94.62 239 GLY A CA 1
ATOM 1800 C C . GLY A 1 239 ? 9.221 0.782 11.929 1.00 94.62 239 GLY A C 1
ATOM 1801 O O . GLY A 1 239 ? 8.811 1.295 12.973 1.00 94.62 239 GLY A O 1
ATOM 1802 N N . SER A 1 240 ? 9.487 1.494 10.831 1.00 94.06 240 SER A N 1
ATOM 1803 C CA . SER A 1 240 ? 9.388 2.960 10.747 1.00 94.06 240 SER A CA 1
ATOM 1804 C C . SER A 1 240 ? 7.978 3.515 10.939 1.00 94.06 240 SER A C 1
ATOM 1806 O O . SER A 1 240 ? 7.837 4.658 11.369 1.00 94.06 240 SER A O 1
ATOM 1808 N N . PHE A 1 241 ? 6.950 2.703 10.696 1.00 94.19 241 PHE A N 1
ATOM 1809 C CA . PHE A 1 241 ? 5.548 3.067 10.909 1.00 94.19 241 PHE A CA 1
ATOM 1810 C C . PHE A 1 241 ? 4.918 2.346 12.102 1.00 94.19 241 PHE A C 1
ATOM 1812 O O . PHE A 1 241 ? 3.701 2.206 12.167 1.00 94.19 241 PHE A O 1
ATOM 1819 N N . LYS A 1 242 ? 5.728 1.879 13.057 1.00 94.19 242 LYS A N 1
ATOM 1820 C CA . LYS A 1 242 ? 5.216 1.252 14.275 1.00 94.19 242 LYS A CA 1
ATOM 1821 C C . LYS A 1 242 ? 4.183 2.153 14.971 1.00 94.19 242 LYS A C 1
ATOM 1823 O O . LYS A 1 242 ? 4.387 3.360 15.094 1.00 94.19 242 LYS A O 1
ATOM 1828 N N . ASP A 1 243 ? 3.121 1.527 15.477 1.00 92.31 243 ASP A N 1
ATOM 1829 C CA . ASP A 1 243 ? 2.027 2.186 16.197 1.00 92.31 243 ASP A CA 1
ATOM 1830 C C . ASP A 1 243 ? 1.261 3.181 15.300 1.00 92.31 243 ASP A C 1
ATOM 1832 O O . ASP A 1 243 ? 0.741 4.190 15.781 1.00 92.31 243 ASP A O 1
ATOM 1836 N N . GLN A 1 244 ? 1.209 2.915 13.989 1.00 95.81 244 GLN A N 1
ATOM 1837 C CA . GLN A 1 244 ? 0.336 3.595 13.031 1.00 95.81 244 GLN A CA 1
ATOM 1838 C C . GLN A 1 244 ? -0.736 2.636 12.506 1.00 95.81 244 GLN A C 1
ATOM 1840 O O . GLN A 1 244 ? -0.444 1.495 12.141 1.00 95.81 244 GLN A O 1
ATOM 1845 N N . SER A 1 245 ? -1.966 3.128 12.400 1.00 96.69 245 SER A N 1
ATOM 1846 C CA . SER A 1 245 ? -3.029 2.489 11.632 1.00 96.69 245 SER A CA 1
ATOM 1847 C C . SER A 1 245 ? -3.070 3.102 10.237 1.00 96.69 245 SER A C 1
ATOM 1849 O O . SER A 1 245 ? -2.962 4.319 10.075 1.00 96.69 245 SER A O 1
ATOM 1851 N N . ILE A 1 246 ? -3.241 2.257 9.228 1.00 97.25 246 ILE A N 1
ATOM 1852 C CA . ILE A 1 246 ? -3.326 2.643 7.819 1.00 97.25 246 ILE A CA 1
ATOM 1853 C C . ILE A 1 246 ? -4.716 2.300 7.306 1.00 97.25 246 ILE A C 1
ATOM 1855 O O . ILE A 1 246 ? -5.205 1.205 7.570 1.00 97.25 246 ILE A O 1
ATOM 1859 N N . CYS A 1 247 ? -5.318 3.199 6.533 1.00 97.88 247 CYS A N 1
ATOM 1860 C CA . CYS A 1 247 ? -6.562 2.963 5.811 1.00 97.88 247 CYS A CA 1
ATOM 1861 C C . CYS A 1 247 ? -6.415 3.360 4.343 1.00 97.88 247 CYS A C 1
ATOM 1863 O O . CYS A 1 247 ? -5.958 4.461 4.033 1.00 97.88 247 CYS A O 1
ATOM 1865 N N . VAL A 1 248 ? -6.809 2.461 3.442 1.00 98.25 248 VAL A N 1
ATOM 1866 C CA . VAL A 1 248 ? -6.916 2.740 2.010 1.00 98.25 248 VAL A CA 1
ATOM 1867 C C . VAL A 1 248 ? -8.333 3.206 1.717 1.00 98.25 248 VAL A C 1
ATOM 1869 O O . VAL A 1 248 ? -9.297 2.472 1.926 1.00 98.25 248 VAL A O 1
ATOM 1872 N N . LEU A 1 249 ? -8.446 4.435 1.227 1.00 98.12 249 LEU A N 1
ATOM 1873 C CA . LEU A 1 249 ? -9.705 5.099 0.931 1.00 98.12 249 LEU A CA 1
ATOM 1874 C C . LEU A 1 249 ? -9.988 5.081 -0.568 1.00 98.12 249 LEU A C 1
ATOM 1876 O O . LEU A 1 249 ? -9.097 5.378 -1.375 1.00 98.12 249 LEU A O 1
ATOM 1880 N N . ASP A 1 250 ? -11.246 4.834 -0.932 1.00 97.75 250 ASP A N 1
ATOM 1881 C CA . ASP A 1 250 ? -11.748 5.002 -2.297 1.00 97.75 250 ASP A CA 1
ATOM 1882 C C . ASP A 1 250 ? -11.975 6.486 -2.643 1.00 97.75 250 ASP A C 1
ATOM 1884 O O . ASP A 1 250 ? -13.070 6.941 -2.972 1.00 97.75 250 ASP A O 1
ATOM 1888 N N . CYS A 1 251 ? -10.903 7.264 -2.527 1.00 97.50 251 CYS A N 1
ATOM 1889 C CA . CYS A 1 251 ? -10.859 8.685 -2.825 1.00 97.50 251 CYS A CA 1
ATOM 1890 C C . CYS A 1 251 ? -9.809 8.944 -3.901 1.00 97.50 251 CYS A C 1
ATOM 1892 O O . CYS A 1 251 ? -8.713 8.390 -3.867 1.00 97.50 251 CYS A O 1
ATOM 1894 N N . THR A 1 252 ? -10.114 9.839 -4.840 1.00 95.94 252 THR A N 1
ATOM 1895 C CA . THR A 1 252 ? -9.166 10.185 -5.914 1.00 95.94 252 THR A CA 1
ATOM 1896 C C . THR A 1 252 ? -8.220 11.320 -5.535 1.00 95.94 252 THR A C 1
ATOM 1898 O O . THR A 1 252 ? -7.166 11.479 -6.150 1.00 95.94 252 THR A O 1
ATOM 1901 N N . THR A 1 253 ? -8.584 12.116 -4.524 1.00 96.06 253 THR A N 1
ATOM 1902 C CA . THR A 1 253 ? -7.800 13.258 -4.050 1.00 96.06 253 THR A CA 1
ATOM 1903 C C . THR A 1 253 ? -7.762 13.319 -2.525 1.00 96.06 253 THR A C 1
ATOM 1905 O O . THR A 1 253 ? -8.665 12.830 -1.844 1.00 96.06 253 THR A O 1
ATOM 1908 N N . ILE A 1 254 ? -6.734 13.976 -1.973 1.00 96.56 254 ILE A N 1
ATOM 1909 C CA . ILE A 1 254 ? -6.625 14.223 -0.523 1.00 96.56 254 ILE A CA 1
ATOM 1910 C C . ILE A 1 254 ? -7.831 15.017 -0.007 1.00 96.56 254 ILE A C 1
ATOM 1912 O O . ILE A 1 254 ? -8.317 14.736 1.082 1.00 96.56 254 ILE A O 1
ATOM 1916 N N . GLY A 1 255 ? -8.335 15.979 -0.787 1.00 96.81 255 GLY A N 1
ATOM 1917 C CA . GLY A 1 255 ? -9.499 16.776 -0.398 1.00 96.81 255 GLY A CA 1
ATOM 1918 C C . GLY A 1 255 ? -10.753 15.921 -0.206 1.00 96.81 255 GLY A C 1
ATOM 1919 O O . GLY A 1 255 ? -11.465 16.105 0.778 1.00 96.81 255 GLY A O 1
ATOM 1920 N N . ASP A 1 256 ? -10.977 14.941 -1.088 1.00 97.44 256 ASP A N 1
ATOM 1921 C CA . ASP A 1 256 ? -12.093 13.996 -0.960 1.00 97.44 256 ASP A CA 1
ATOM 1922 C C . ASP A 1 256 ? -11.938 13.128 0.300 1.00 97.44 256 ASP A C 1
ATOM 1924 O O . ASP A 1 256 ? -12.888 12.954 1.061 1.00 97.44 256 ASP A O 1
ATOM 1928 N N . ALA A 1 257 ? -10.722 12.634 0.564 1.00 97.44 257 ALA A N 1
ATOM 1929 C CA . ALA A 1 257 ? -10.410 11.852 1.763 1.00 97.44 257 ALA A CA 1
ATOM 1930 C C . ALA A 1 257 ? -10.620 12.647 3.063 1.00 97.44 257 ALA A C 1
ATOM 1932 O O . ALA A 1 257 ? -11.237 12.151 4.005 1.00 97.44 257 ALA A O 1
ATOM 1933 N N . GLN A 1 258 ? -10.159 13.899 3.105 1.00 97.00 258 GLN A N 1
ATOM 1934 C CA . GLN A 1 258 ? -10.357 14.793 4.246 1.00 97.00 258 GLN A CA 1
ATOM 1935 C C . GLN A 1 258 ? -11.838 15.106 4.468 1.00 97.00 258 GLN A C 1
ATOM 1937 O O . GLN A 1 258 ? -12.296 15.095 5.608 1.00 97.00 258 GLN A O 1
ATOM 1942 N N . ALA A 1 259 ? -12.597 15.357 3.396 1.00 97.12 259 ALA A N 1
ATOM 1943 C CA . ALA A 1 259 ? -14.031 15.612 3.486 1.00 97.12 259 ALA A CA 1
ATOM 1944 C C . ALA A 1 259 ? -14.799 14.392 4.017 1.00 97.12 259 ALA A C 1
ATOM 1946 O O . ALA A 1 259 ? -15.683 14.553 4.859 1.00 97.12 259 ALA A O 1
ATOM 1947 N N . ALA A 1 260 ? -14.436 13.182 3.576 1.00 96.94 260 ALA A N 1
ATOM 1948 C CA . ALA A 1 260 ? -15.018 11.943 4.083 1.00 96.94 260 ALA A CA 1
ATOM 1949 C C . ALA A 1 260 ? -14.734 11.754 5.584 1.00 96.94 260 ALA A C 1
ATOM 1951 O O . ALA A 1 260 ? -15.661 11.534 6.364 1.00 96.94 260 ALA A O 1
ATOM 1952 N N . LEU A 1 261 ? -13.477 11.923 6.012 1.00 96.75 261 LEU A N 1
ATOM 1953 C CA . LEU A 1 261 ? -13.094 11.806 7.424 1.00 96.75 261 LEU A CA 1
ATOM 1954 C C . LEU A 1 261 ? -13.726 12.887 8.309 1.00 96.75 261 LEU A C 1
ATOM 1956 O O . LEU A 1 261 ? -14.158 12.580 9.417 1.00 96.75 261 LEU A O 1
ATOM 1960 N N . ALA A 1 262 ? -13.865 14.122 7.821 1.00 95.62 262 ALA A N 1
ATOM 1961 C CA . ALA A 1 262 ? -14.534 15.200 8.556 1.00 95.62 262 ALA A CA 1
ATOM 1962 C C . ALA A 1 262 ? -16.013 14.900 8.852 1.00 95.62 262 ALA A C 1
ATOM 1964 O O . ALA A 1 262 ? -16.591 15.485 9.767 1.00 95.62 262 ALA A O 1
ATOM 1965 N N . GLY A 1 263 ? -16.627 13.984 8.095 1.00 93.81 263 GLY A N 1
ATOM 1966 C CA . GLY A 1 263 ? -17.980 13.499 8.354 1.00 93.81 263 GLY A CA 1
ATOM 1967 C C . GLY A 1 263 ? -18.091 12.554 9.555 1.00 93.81 263 GLY A C 1
ATOM 1968 O O . GLY A 1 263 ? -19.186 12.408 10.095 1.00 93.81 263 GLY A O 1
ATOM 1969 N N . VAL A 1 264 ? -16.987 11.929 9.982 1.00 94.00 264 VAL A N 1
ATOM 1970 C CA . VAL A 1 264 ? -16.981 10.877 11.019 1.00 94.00 264 VAL A CA 1
ATOM 1971 C C . VAL A 1 264 ? -16.097 11.201 12.225 1.00 94.00 264 VAL A C 1
ATOM 1973 O O . VAL A 1 264 ? -16.304 10.652 13.303 1.00 94.00 264 VAL A O 1
ATOM 1976 N N . THR A 1 265 ? -15.131 12.113 12.094 1.00 94.06 265 THR A N 1
ATOM 1977 C CA . THR A 1 265 ? -14.230 12.490 13.187 1.00 94.06 265 THR A CA 1
ATOM 1978 C C . THR A 1 265 ? -13.872 13.970 13.165 1.00 94.06 265 THR A C 1
ATOM 1980 O O . THR A 1 265 ? -13.788 14.596 12.111 1.00 94.06 265 THR A O 1
ATOM 1983 N N . SER A 1 266 ? -13.626 14.531 14.351 1.00 92.50 266 SER A N 1
ATOM 1984 C CA . SER A 1 266 ? -13.070 15.876 14.512 1.00 92.50 266 SER A CA 1
ATOM 1985 C C . SER A 1 266 ? -11.541 15.906 14.504 1.00 92.50 266 SER A C 1
ATOM 1987 O O . SER A 1 266 ? -10.999 16.988 14.636 1.00 92.50 266 SER A O 1
ATOM 1989 N N . MET A 1 267 ? -10.871 14.752 14.408 1.00 90.06 267 MET A N 1
ATOM 1990 C CA . MET A 1 267 ? -9.405 14.614 14.482 1.00 90.06 267 MET A CA 1
ATOM 1991 C C . MET A 1 267 ? -8.760 14.525 13.090 1.00 90.06 267 MET A C 1
ATOM 1993 O O . MET A 1 267 ? -7.748 13.853 12.915 1.00 90.06 267 MET A O 1
ATOM 1997 N N . VAL A 1 268 ? -9.372 15.111 12.056 1.00 88.88 268 VAL A N 1
ATOM 1998 C CA . VAL A 1 268 ? -8.900 14.977 10.660 1.00 88.88 268 VAL A CA 1
ATOM 1999 C C . VAL A 1 268 ? -7.476 15.514 10.496 1.00 88.88 268 VAL A C 1
ATOM 2001 O O . VAL A 1 268 ? -6.699 15.000 9.698 1.00 88.88 268 VAL A O 1
ATOM 2004 N N . GLU A 1 269 ? -7.125 16.531 11.274 1.00 91.88 269 GLU A N 1
ATOM 2005 C CA . GLU A 1 269 ? -5.806 17.151 11.330 1.00 91.88 269 GLU A CA 1
ATOM 2006 C C . GLU A 1 269 ? -4.706 16.247 11.899 1.00 91.88 269 GLU A C 1
ATOM 2008 O O . GLU A 1 269 ? -3.529 16.534 11.688 1.00 91.88 269 GLU A O 1
ATOM 2013 N N . GLU A 1 270 ? -5.064 15.166 12.596 1.00 93.12 270 GLU A N 1
ATOM 2014 C CA . GLU A 1 270 ? -4.103 14.177 13.098 1.00 93.12 270 GLU A CA 1
ATOM 2015 C C . GLU A 1 270 ? -3.711 13.148 12.028 1.00 93.12 270 GLU A C 1
ATOM 2017 O O . GLU A 1 270 ? -2.738 12.413 12.208 1.00 93.12 270 GLU A O 1
ATOM 2022 N N . PHE A 1 271 ? -4.440 13.099 10.908 1.00 95.31 271 PHE A N 1
ATOM 2023 C CA . PHE A 1 271 ? -4.152 12.178 9.817 1.00 95.31 271 PHE A CA 1
ATOM 2024 C C . PHE A 1 271 ? -3.081 12.727 8.878 1.00 95.31 271 PHE A C 1
ATOM 2026 O O . PHE A 1 271 ? -3.100 13.893 8.471 1.00 95.31 271 PHE A O 1
ATOM 2033 N N . THR A 1 272 ? -2.198 11.840 8.427 1.00 95.12 272 THR A N 1
ATOM 2034 C CA . THR A 1 272 ? -1.379 12.075 7.238 1.00 95.12 272 THR A CA 1
ATOM 2035 C C . THR A 1 272 ? -2.021 11.402 6.030 1.00 95.12 272 THR A C 1
ATOM 2037 O O . THR A 1 272 ? -2.607 10.324 6.127 1.00 95.12 272 THR A O 1
ATOM 2040 N N . PHE A 1 273 ? -1.933 12.063 4.875 1.00 95.25 273 PHE A N 1
ATOM 2041 C CA . PHE A 1 273 ? -2.565 11.608 3.640 1.00 95.25 273 PHE A CA 1
ATOM 2042 C C . PHE A 1 273 ? -1.535 11.434 2.540 1.00 95.25 273 PHE A C 1
ATOM 2044 O O . PHE A 1 273 ? -0.707 12.315 2.298 1.00 95.25 273 PHE A O 1
ATOM 2051 N N . HIS A 1 274 ? -1.636 10.310 1.845 1.00 95.38 274 HIS A N 1
ATOM 2052 C CA . HIS A 1 274 ? -0.758 9.959 0.749 1.00 95.38 274 HIS A CA 1
ATOM 2053 C C . HIS A 1 274 ? -1.595 9.500 -0.442 1.00 95.38 274 HIS A C 1
ATOM 2055 O O . HIS A 1 274 ? -2.216 8.439 -0.384 1.00 95.38 274 HIS A O 1
ATOM 2061 N N . PRO A 1 275 ? -1.626 10.268 -1.535 1.00 96.88 275 PRO A N 1
ATOM 2062 C CA . PRO A 1 275 ? -2.140 9.782 -2.800 1.00 96.88 275 PRO A CA 1
ATOM 2063 C C . PRO A 1 275 ? -1.391 8.510 -3.209 1.00 96.88 275 PRO A C 1
ATOM 2065 O O . PRO A 1 275 ? -0.161 8.462 -3.160 1.00 96.88 275 PRO A O 1
ATOM 2068 N N . TRP A 1 276 ? -2.118 7.480 -3.616 1.00 97.62 276 TRP A N 1
ATOM 2069 C CA . TRP A 1 276 ? -1.561 6.178 -3.966 1.00 97.62 276 TRP A CA 1
ATOM 2070 C C . TRP A 1 276 ? -2.238 5.666 -5.225 1.00 97.62 276 TRP A C 1
ATOM 2072 O O . TRP A 1 276 ? -3.438 5.843 -5.398 1.00 97.62 276 TRP A O 1
ATOM 2082 N N . VAL A 1 277 ? -1.486 5.059 -6.133 1.00 97.31 277 VAL A N 1
ATOM 2083 C CA . VAL A 1 277 ? -2.055 4.485 -7.355 1.00 97.31 277 VAL A CA 1
ATOM 2084 C C . VAL A 1 277 ? -1.849 2.988 -7.322 1.00 97.31 277 VAL A C 1
ATOM 2086 O O . VAL A 1 277 ? -0.716 2.538 -7.237 1.00 97.31 277 VAL A O 1
ATOM 2089 N N . SER A 1 278 ? -2.931 2.226 -7.419 1.00 97.56 278 SER A N 1
ATOM 2090 C CA . SER A 1 278 ? -2.885 0.765 -7.398 1.00 97.56 278 SER A CA 1
ATOM 2091 C C . SER A 1 278 ? -3.832 0.171 -8.440 1.00 97.56 278 SER A C 1
ATOM 2093 O O . SER A 1 278 ? -4.347 0.891 -9.291 1.00 97.56 278 SER A O 1
ATOM 2095 N N . THR A 1 279 ? -4.035 -1.140 -8.435 1.00 96.69 279 THR A N 1
ATOM 2096 C CA . THR A 1 279 ? -4.903 -1.840 -9.386 1.00 96.69 279 THR A CA 1
ATOM 2097 C C . THR A 1 279 ? -6.376 -1.608 -9.060 1.00 96.69 279 THR A C 1
ATOM 2099 O O . THR A 1 279 ? -6.748 -1.424 -7.903 1.00 96.69 279 THR A O 1
ATOM 2102 N N . THR A 1 280 ? -7.254 -1.683 -10.064 1.00 96.81 280 THR A N 1
ATOM 2103 C CA . THR A 1 280 ?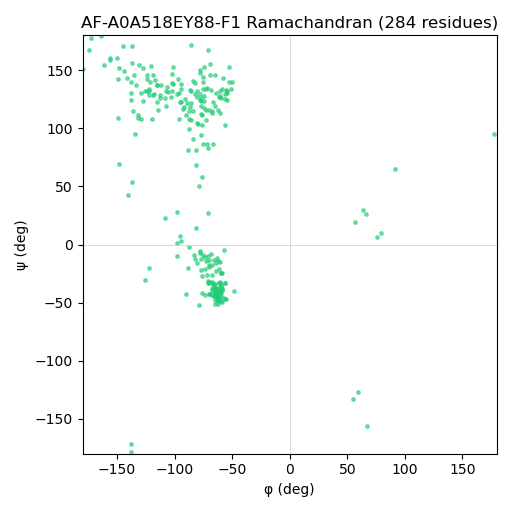 -8.708 -1.598 -9.837 1.00 96.81 280 THR A CA 1
ATOM 2104 C C . THR A 1 280 ? -9.243 -2.693 -8.917 1.00 96.81 280 THR A C 1
ATOM 2106 O O . THR A 1 280 ? -10.268 -2.470 -8.279 1.00 96.81 280 THR A O 1
ATOM 2109 N N . SER A 1 281 ? -8.564 -3.845 -8.818 1.00 97.19 281 SER A N 1
ATOM 2110 C CA . SER A 1 281 ? -8.963 -4.944 -7.927 1.00 97.19 281 SER A CA 1
ATOM 2111 C C . SER A 1 281 ? -9.001 -4.547 -6.455 1.00 97.19 281 SER A C 1
ATOM 2113 O O . SER A 1 281 ? -9.759 -5.147 -5.703 1.00 97.19 281 SER A O 1
ATOM 2115 N N . VAL A 1 282 ? -8.249 -3.518 -6.047 1.00 97.56 282 VAL A N 1
ATOM 2116 C CA . VAL A 1 282 ? -8.292 -3.007 -4.672 1.00 97.56 282 VAL A CA 1
ATOM 2117 C C . VAL A 1 282 ? -9.697 -2.550 -4.296 1.00 97.56 282 VAL A C 1
ATOM 2119 O O . VAL A 1 282 ? -10.154 -2.854 -3.205 1.00 97.56 282 VAL A O 1
ATOM 2122 N N . ALA A 1 283 ? -10.428 -1.908 -5.209 1.00 97.31 283 ALA A N 1
ATOM 2123 C CA . ALA A 1 283 ? -11.776 -1.417 -4.918 1.00 97.31 283 ALA A CA 1
ATOM 2124 C C . ALA A 1 283 ? -12.841 -2.520 -4.776 1.00 97.31 283 ALA A C 1
ATOM 2126 O O . ALA A 1 283 ? -13.951 -2.226 -4.352 1.00 97.31 283 ALA A O 1
ATOM 2127 N N . GLU A 1 284 ? -12.513 -3.766 -5.121 1.00 97.00 284 GLU A N 1
ATOM 2128 C CA . GLU A 1 284 ? -13.432 -4.910 -5.063 1.00 97.00 284 GLU A CA 1
ATOM 2129 C C . GLU A 1 284 ? -13.296 -5.715 -3.756 1.00 97.00 284 GLU A C 1
ATOM 2131 O O . GLU A 1 284 ? -13.857 -6.802 -3.644 1.00 97.00 284 GLU A O 1
ATOM 2136 N N . LEU A 1 285 ? -12.514 -5.228 -2.783 1.00 94.06 285 LEU A N 1
ATOM 2137 C CA . LEU A 1 285 ? -12.403 -5.848 -1.455 1.00 94.06 285 LEU A CA 1
ATOM 2138 C C . LEU A 1 285 ? -13.594 -5.558 -0.524 1.00 94.06 285 LEU A C 1
ATOM 2140 O O . LEU A 1 285 ? -13.690 -6.204 0.521 1.00 94.06 285 LEU A O 1
ATOM 2144 N N . ASN A 1 286 ? -14.461 -4.608 -0.890 1.00 77.50 286 ASN A N 1
ATOM 2145 C CA . ASN A 1 286 ? -15.627 -4.179 -0.110 1.00 77.50 286 ASN A CA 1
ATOM 2146 C C . ASN A 1 286 ? -16.898 -4.980 -0.412 1.00 77.50 286 ASN A C 1
ATOM 2148 O O . ASN A 1 286 ? -17.137 -5.305 -1.597 1.00 77.50 286 ASN A O 1
#

Nearest PDB structures (foldseek):
  3nn4-assembly1_E  TM=5.766E-01  e=5.669E-03  Nitrospira defluvii
  3nn3-assembly1_C  TM=5.426E-01  e=4.218E-03  Nitrospira defluvii
  3nn1-assembly1_B  TM=5.424E-01  e=1.223E-02  Nitrospira defluvii
  3dtz-assembly1_B  TM=5.118E-01  e=9.101E-03  Thermoplasma acidophilum
  3dtz-assembly1_A  TM=5.002E-01  e=1.298E-02  Thermoplasma acidophilum

Mean predicted aligned error: 11.51 Å

Solvent-accessible surface area (backbone atoms only — not comparable to full-atom values): 17076 Å² total; per-residue (Å²): 143,82,87,81,84,81,74,88,82,82,84,88,83,87,85,86,82,80,85,80,74,78,75,77,95,59,80,59,73,85,70,65,83,75,82,79,90,68,86,83,81,79,84,82,86,80,86,86,82,91,81,89,81,85,90,79,92,79,92,79,90,77,84,84,78,86,74,88,70,85,74,71,76,82,80,50,74,63,60,52,23,49,74,72,70,26,33,24,17,38,31,42,36,25,60,32,85,47,92,69,76,67,60,70,70,60,36,52,54,42,50,52,48,34,50,54,49,53,51,52,34,32,76,70,48,40,33,36,50,51,32,47,46,38,86,69,57,88,49,91,47,61,40,26,45,34,39,28,69,25,76,46,24,67,59,48,38,58,56,55,57,64,33,58,37,37,68,68,29,54,30,39,77,50,45,17,40,24,37,27,92,60,72,58,78,55,30,40,62,46,39,52,50,49,24,63,74,69,73,39,87,72,78,56,74,36,64,24,25,36,40,35,35,69,56,47,77,63,52,58,55,46,49,60,70,48,46,84,44,38,42,47,53,35,39,26,75,32,70,97,52,44,57,24,27,42,34,39,27,78,19,79,42,68,67,54,47,50,55,56,42,55,74,69,40,92,60,54,87,66,46,49,62,32,36,31,37,27,51,57,39,60,76,66,68,104